Protein AF-A0A2N0B682-F1 (afdb_monomer)

Secondary structure (DSSP, 8-state):
-GGGPPP-SEEEEEEEEEEEEEE-SSTTEEEEEEEEEESSSBTTSSEEEEEESSTT----HHHHHHHHHH----S-TTT-EEEEPS-SBPPEEEEEEEEEEEETTEEEEEEEEEEEES-TT---EEEEEEEEE-SS-GGG--EEEEEEEEE-SS--SS-EEEEEEEEEE--BTTTSSEEEEEEEEEEEEEEE-TTT--EEEEEEEEEEEEEETTEEEEEEEEEESSHHHHS--S-S--SSPPP---TTS-PPP-GGGTSSHHHHHHHHHHHHHSSSHHHHHHHHHHHHS-----EEEEEEEEEEEE-

Nearest PDB structures (foldseek):
  1a0t-assembly1_P  TM=3.430E-01  e=1.449E-01  Salmonella enterica subsp. enterica serovar Typhimurium
  6tzk-assembly1_A  TM=3.721E-01  e=6.056E-01  Escherichia coli K-12

Structure (mmCIF, N/CA/C/O backbone):
data_AF-A0A2N0B682-F1
#
_entry.id   AF-A0A2N0B682-F1
#
loop_
_atom_site.group_PDB
_atom_site.id
_atom_site.type_symbol
_atom_site.label_atom_id
_atom_site.label_alt_id
_atom_site.label_comp_id
_atom_site.label_asym_id
_atom_site.label_entity_id
_atom_site.label_seq_id
_atom_site.pdbx_PDB_ins_code
_atom_site.Cartn_x
_atom_site.Cartn_y
_atom_site.Cartn_z
_atom_site.occupancy
_atom_site.B_iso_or_equiv
_atom_site.auth_seq_id
_atom_site.auth_comp_id
_atom_site.auth_asym_id
_atom_site.auth_atom_id
_atom_site.pdbx_PDB_model_num
ATOM 1 N N . ARG A 1 1 ? 12.855 -14.245 -16.722 1.00 44.66 1 ARG A N 1
ATOM 2 C CA . ARG A 1 1 ? 12.595 -14.996 -15.475 1.00 44.66 1 ARG A CA 1
ATOM 3 C C . ARG A 1 1 ? 13.778 -15.855 -15.084 1.00 44.66 1 ARG A C 1
ATOM 5 O O . ARG A 1 1 ? 14.067 -16.865 -15.724 1.00 44.66 1 ARG A O 1
ATOM 12 N N . ARG A 1 2 ? 14.431 -15.458 -13.996 1.00 30.41 2 ARG A N 1
ATOM 13 C CA . ARG A 1 2 ? 15.342 -16.308 -13.228 1.00 30.41 2 ARG A CA 1
ATOM 14 C C . ARG A 1 2 ? 14.575 -17.562 -12.758 1.00 30.41 2 ARG A C 1
ATOM 16 O O . ARG A 1 2 ? 13.402 -17.471 -12.412 1.00 30.41 2 ARG A O 1
ATOM 23 N N . ASN A 1 3 ? 15.209 -18.733 -12.811 1.00 37.44 3 ASN A N 1
ATOM 24 C CA . ASN A 1 3 ? 14.683 -20.039 -12.362 1.00 37.44 3 ASN A CA 1
ATOM 25 C C . ASN A 1 3 ? 13.526 -20.692 -13.148 1.00 37.44 3 ASN A C 1
ATOM 27 O O . ASN A 1 3 ? 12.869 -21.583 -12.615 1.00 37.44 3 ASN A O 1
ATOM 31 N N . ASN A 1 4 ? 13.302 -20.352 -14.425 1.00 38.91 4 ASN A N 1
ATOM 32 C CA . ASN A 1 4 ? 12.389 -21.119 -15.297 1.00 38.91 4 ASN A CA 1
ATOM 33 C C . ASN A 1 4 ? 10.933 -21.227 -14.769 1.00 38.91 4 ASN A C 1
ATOM 35 O O . ASN A 1 4 ? 10.185 -22.143 -15.120 1.00 38.91 4 ASN A O 1
ATOM 39 N N . THR A 1 5 ? 10.522 -20.301 -13.902 1.00 43.78 5 THR A N 1
ATOM 40 C CA . THR A 1 5 ? 9.207 -20.291 -13.257 1.00 43.78 5 THR A CA 1
ATOM 41 C C . THR A 1 5 ? 8.119 -19.878 -14.246 1.00 43.78 5 THR A C 1
ATOM 43 O O . THR A 1 5 ? 8.136 -18.774 -14.798 1.00 43.78 5 THR A O 1
ATOM 46 N N . LYS A 1 6 ? 7.144 -20.772 -14.470 1.00 43.34 6 LYS A N 1
ATOM 47 C CA . LYS A 1 6 ? 5.990 -20.541 -15.357 1.00 43.34 6 LYS A CA 1
ATOM 48 C C . LYS A 1 6 ? 5.229 -19.275 -14.962 1.00 43.34 6 LYS A C 1
ATOM 50 O O . LYS A 1 6 ? 5.102 -18.974 -13.778 1.00 43.34 6 LYS A O 1
ATOM 55 N N . TYR A 1 7 ? 4.716 -18.550 -15.957 1.00 46.94 7 TYR A N 1
ATOM 56 C CA . TYR A 1 7 ? 3.809 -17.421 -15.748 1.00 46.94 7 TYR A CA 1
ATOM 57 C C . TYR A 1 7 ? 2.626 -17.850 -14.870 1.00 46.94 7 TYR A C 1
ATOM 59 O O . TYR A 1 7 ? 1.972 -18.849 -15.162 1.00 46.94 7 TYR A O 1
ATOM 67 N N . THR A 1 8 ? 2.396 -17.114 -13.786 1.00 50.28 8 THR A N 1
ATOM 68 C CA . THR A 1 8 ? 1.261 -17.286 -12.875 1.00 50.28 8 THR A CA 1
ATOM 69 C C . THR A 1 8 ? 0.407 -16.028 -12.928 1.00 50.28 8 THR A C 1
ATOM 71 O O . THR A 1 8 ? 0.931 -14.919 -13.053 1.00 50.28 8 THR A O 1
ATOM 74 N N . ASP A 1 9 ? -0.908 -16.192 -12.810 1.00 54.84 9 ASP A N 1
ATOM 75 C CA . ASP A 1 9 ? -1.870 -15.080 -12.820 1.00 54.84 9 ASP A CA 1
ATOM 76 C C . ASP A 1 9 ? -1.886 -14.279 -11.505 1.00 54.84 9 ASP A C 1
ATOM 78 O O . ASP A 1 9 ? -2.656 -13.330 -11.355 1.00 54.84 9 ASP A O 1
ATOM 82 N N . TYR A 1 10 ? -1.036 -14.655 -10.548 1.00 58.38 10 TYR A N 1
ATOM 83 C CA . TYR A 1 10 ? -0.935 -14.060 -9.223 1.00 58.38 10 TYR A CA 1
ATOM 84 C C . TYR A 1 10 ? 0.525 -13.992 -8.750 1.00 58.38 10 TYR A C 1
ATOM 86 O O . TYR A 1 10 ? 1.369 -14.795 -9.164 1.00 58.38 10 TYR A O 1
ATOM 94 N N . TYR A 1 11 ? 0.802 -13.012 -7.887 1.00 65.88 11 TYR A N 1
ATOM 95 C CA . TYR A 1 11 ? 2.080 -12.821 -7.199 1.00 65.88 11 TYR A CA 1
ATOM 96 C C . TYR A 1 11 ? 1.877 -13.056 -5.701 1.00 65.88 11 TYR A C 1
ATOM 98 O O . TYR A 1 11 ? 0.936 -12.506 -5.119 1.00 65.88 11 TYR A O 1
ATOM 106 N N . GLU A 1 12 ? 2.730 -13.876 -5.093 1.00 69.12 12 GLU A N 1
ATOM 107 C CA . GLU A 1 12 ? 2.695 -14.193 -3.664 1.00 69.12 12 GLU A CA 1
ATOM 108 C C . GLU A 1 12 ? 3.838 -13.468 -2.957 1.00 69.12 12 GLU A C 1
ATOM 110 O O . GLU A 1 12 ? 5.005 -13.681 -3.267 1.00 69.12 12 GLU A O 1
ATOM 115 N N . ALA A 1 13 ? 3.499 -12.616 -1.994 1.00 71.94 13 ALA A N 1
ATOM 116 C CA . ALA A 1 13 ? 4.464 -11.908 -1.169 1.00 71.94 13 ALA A CA 1
ATOM 117 C C . ALA A 1 13 ? 4.311 -12.319 0.298 1.00 71.94 13 ALA A C 1
ATOM 119 O O . ALA A 1 13 ? 3.219 -12.295 0.866 1.00 71.94 13 ALA A O 1
ATOM 120 N N . TYR A 1 14 ? 5.413 -12.655 0.952 1.00 80.88 14 TYR A N 1
ATOM 121 C CA . TYR A 1 14 ? 5.406 -13.001 2.371 1.00 80.88 14 TYR A CA 1
ATOM 122 C C . TYR A 1 14 ? 6.083 -11.885 3.148 1.00 80.88 14 TYR A C 1
ATOM 124 O O . TYR A 1 14 ? 7.220 -11.544 2.847 1.00 80.88 14 TYR A O 1
ATOM 132 N N . TYR A 1 15 ? 5.403 -11.328 4.147 1.00 83.00 15 TYR A N 1
ATOM 133 C CA . TYR A 1 15 ? 5.926 -10.256 4.983 1.00 83.00 15 TYR A CA 1
ATOM 134 C C . TYR A 1 15 ? 5.907 -10.645 6.460 1.00 83.00 15 TYR A C 1
ATOM 136 O O . TYR A 1 15 ? 4.887 -11.066 7.011 1.00 83.00 15 TYR A O 1
ATOM 144 N N . LEU A 1 16 ? 7.024 -10.408 7.139 1.00 87.19 16 LEU A N 1
ATOM 145 C CA . LEU A 1 16 ? 7.038 -10.256 8.586 1.00 87.19 16 LEU A CA 1
ATOM 146 C C . LEU A 1 16 ? 6.634 -8.819 8.908 1.00 87.19 16 LEU A C 1
ATOM 148 O O . LEU A 1 16 ? 7.172 -7.874 8.337 1.00 87.19 16 LEU A O 1
ATOM 152 N N . THR A 1 17 ? 5.644 -8.641 9.772 1.00 88.50 17 THR A N 1
ATOM 153 C CA . THR A 1 17 ? 5.077 -7.332 10.095 1.00 88.50 17 THR A CA 1
ATOM 154 C C . THR A 1 17 ? 5.145 -7.065 11.582 1.00 88.50 17 THR A C 1
ATOM 156 O O . THR A 1 17 ? 4.503 -7.741 12.374 1.00 88.50 17 THR A O 1
ATOM 159 N N . SER A 1 18 ? 5.866 -6.028 11.970 1.00 87.75 18 SER A N 1
ATOM 160 C CA . SER A 1 18 ? 5.952 -5.608 13.366 1.00 87.75 18 SER A CA 1
ATOM 161 C C . SER A 1 18 ? 5.251 -4.273 13.512 1.00 87.75 18 SER A C 1
ATOM 163 O O . SER A 1 18 ? 5.559 -3.337 12.777 1.00 87.75 18 SER A O 1
ATOM 165 N N . SER A 1 19 ? 4.308 -4.169 14.445 1.00 87.56 19 SER A N 1
ATOM 166 C CA . SER A 1 19 ? 3.569 -2.928 14.675 1.00 87.56 19 SER A CA 1
ATOM 167 C C . SER A 1 19 ? 3.622 -2.497 16.135 1.00 87.56 19 SER A C 1
ATOM 169 O O . SER A 1 19 ? 3.443 -3.301 17.047 1.00 87.56 19 SER A O 1
ATOM 171 N N . VAL A 1 20 ? 3.841 -1.208 16.358 1.00 86.38 20 VAL A N 1
ATOM 172 C CA . VAL A 1 20 ? 3.757 -0.574 17.673 1.00 86.38 20 VAL A CA 1
ATOM 173 C C . VAL A 1 20 ? 2.777 0.575 17.556 1.00 86.38 20 VAL A C 1
ATOM 175 O O . VAL A 1 20 ? 2.948 1.458 16.718 1.00 86.38 20 VAL A O 1
ATOM 178 N N . THR A 1 21 ? 1.741 0.562 18.387 1.00 83.44 21 THR A N 1
ATOM 179 C CA . THR A 1 21 ? 0.799 1.675 18.498 1.00 83.44 21 THR A CA 1
ATOM 180 C C . THR A 1 21 ? 0.936 2.292 19.877 1.00 83.44 21 THR A C 1
ATOM 182 O O . THR A 1 21 ? 0.643 1.649 20.881 1.00 83.44 21 THR A O 1
ATOM 185 N N . LEU A 1 22 ? 1.370 3.545 19.911 1.00 81.31 22 LEU A N 1
ATOM 186 C CA . LEU A 1 22 ? 1.388 4.374 21.104 1.00 81.31 22 LEU A CA 1
ATOM 187 C C . LEU A 1 22 ? 0.056 5.114 21.188 1.00 81.31 22 LEU A C 1
ATOM 189 O O . LEU A 1 22 ? -0.312 5.873 20.279 1.00 81.31 22 LEU A O 1
ATOM 193 N N . ILE A 1 23 ? -0.668 4.894 22.276 1.00 75.44 23 ILE A N 1
ATOM 194 C CA . ILE A 1 23 ? -1.866 5.658 22.598 1.00 75.44 23 ILE A CA 1
ATOM 195 C C . ILE A 1 23 ? -1.407 6.785 23.519 1.00 75.44 23 ILE A C 1
ATOM 197 O O . ILE A 1 23 ? -1.024 6.571 24.664 1.00 75.44 23 ILE A O 1
ATOM 201 N N . GLY A 1 24 ? -1.360 7.999 22.972 1.00 63.06 24 GLY A N 1
ATOM 202 C CA . GLY A 1 24 ? -0.826 9.155 23.675 1.00 63.06 24 GLY A CA 1
ATOM 203 C C . GLY A 1 24 ? -1.684 9.571 24.868 1.00 63.06 24 GLY A C 1
ATOM 204 O O . GLY A 1 24 ? -2.865 9.248 24.966 1.00 63.06 24 GLY A O 1
ATOM 205 N N . LEU A 1 25 ? -1.086 10.361 25.759 1.00 62.25 25 LEU A N 1
ATOM 206 C CA . LEU A 1 25 ? -1.807 11.253 26.663 1.00 62.25 25 LEU A CA 1
ATOM 207 C C . LEU A 1 25 ? -1.703 12.658 26.053 1.00 62.25 25 LEU A C 1
ATOM 209 O O . LEU A 1 25 ? -0.623 13.248 26.088 1.00 62.25 25 LEU A O 1
ATOM 213 N N . PRO A 1 26 ? -2.772 13.184 25.432 1.00 79.75 26 PRO A N 1
ATOM 214 C CA . PRO A 1 26 ? -4.174 12.812 25.623 1.00 79.75 26 PRO A CA 1
ATOM 215 C C . PRO A 1 26 ? -4.633 11.639 24.717 1.00 79.75 26 PRO A C 1
ATOM 217 O O . PRO A 1 26 ? -4.112 11.504 23.609 1.00 79.75 26 PRO A O 1
ATOM 220 N N . PRO A 1 27 ? -5.620 10.815 25.146 1.00 79.56 27 PRO A N 1
ATOM 221 C CA . PRO A 1 27 ? -6.014 9.536 24.511 1.00 79.56 27 PRO A CA 1
ATOM 222 C C . PRO A 1 27 ? -6.491 9.647 23.056 1.00 79.56 27 PRO A C 1
ATOM 224 O O . PRO A 1 27 ? -6.636 8.647 22.354 1.00 79.56 27 PRO A O 1
ATOM 227 N N . GLN A 1 28 ? -6.760 10.868 22.605 1.00 86.44 28 GLN A N 1
ATOM 228 C CA . GLN A 1 28 ? -7.104 11.208 21.232 1.00 86.44 28 GLN A CA 1
ATOM 229 C C . GLN A 1 28 ? -5.900 11.117 20.287 1.00 86.44 28 GLN A C 1
ATOM 231 O O . GLN A 1 28 ? -6.090 10.936 19.087 1.00 86.44 28 GLN A O 1
ATOM 236 N N . LEU A 1 29 ? -4.672 11.253 20.797 1.00 88.75 29 LEU A N 1
ATOM 237 C CA . LEU A 1 29 ? -3.456 11.149 20.002 1.00 88.75 29 LEU A CA 1
ATOM 238 C C . LEU A 1 29 ? -3.071 9.678 19.823 1.00 88.75 29 LEU A C 1
ATOM 240 O O . LEU A 1 29 ? -2.904 8.936 20.788 1.00 88.75 29 LEU A O 1
ATOM 244 N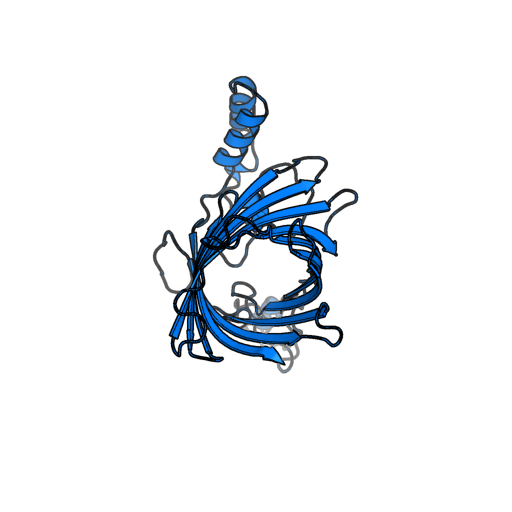 N . ARG A 1 30 ? -2.885 9.261 18.575 1.00 88.69 30 ARG A N 1
ATOM 245 C CA . ARG A 1 30 ? -2.441 7.918 18.203 1.00 88.69 30 ARG A CA 1
ATOM 246 C C . ARG A 1 30 ? -1.208 8.034 17.327 1.00 88.69 30 ARG A C 1
ATOM 248 O O . ARG A 1 30 ? -1.264 8.667 16.271 1.00 88.69 30 ARG A O 1
ATOM 255 N N . ILE A 1 31 ? -0.119 7.404 17.749 1.00 89.44 31 ILE A N 1
ATOM 256 C CA . ILE A 1 31 ? 1.098 7.281 16.950 1.00 89.44 31 ILE A CA 1
ATOM 257 C C . ILE A 1 31 ? 1.302 5.801 16.659 1.00 89.44 31 ILE A C 1
ATOM 259 O O . ILE A 1 31 ? 1.227 4.968 17.555 1.00 89.44 31 ILE A O 1
ATOM 263 N N . GLY A 1 32 ? 1.521 5.466 15.399 1.00 90.12 32 GLY A N 1
ATOM 264 C CA . GLY A 1 32 ? 1.678 4.096 14.940 1.00 90.12 32 GLY A CA 1
ATOM 265 C C . GLY A 1 32 ? 2.949 3.956 14.129 1.00 90.12 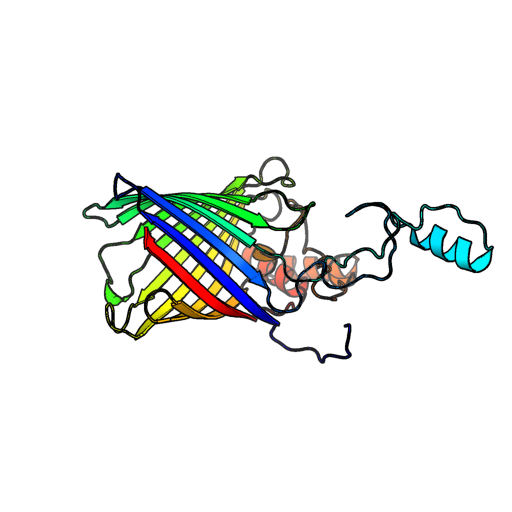32 GLY A C 1
ATOM 266 O O . GLY A 1 32 ? 3.239 4.797 13.282 1.00 90.12 32 GLY A O 1
ATOM 267 N N . PHE A 1 33 ? 3.675 2.878 14.373 1.00 91.31 33 PHE A N 1
ATOM 268 C CA . PHE A 1 33 ? 4.801 2.440 13.567 1.00 91.31 33 PHE A CA 1
ATOM 269 C C . PHE A 1 33 ? 4.490 1.033 13.089 1.00 91.31 33 PHE A C 1
ATOM 271 O O . PHE A 1 33 ? 4.141 0.173 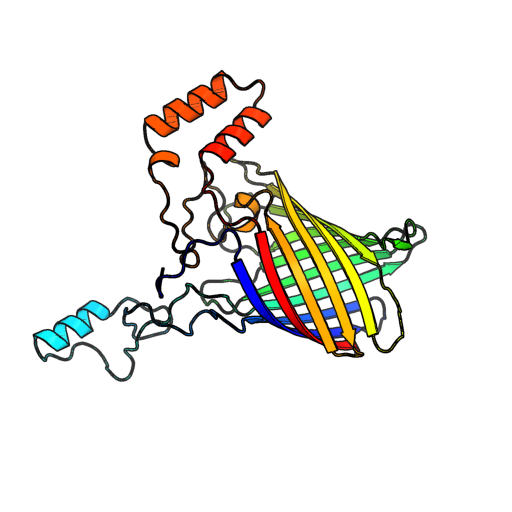13.893 1.00 91.31 33 PHE A O 1
ATOM 278 N N . THR A 1 34 ? 4.569 0.793 11.788 1.00 91.19 34 THR A N 1
ATOM 279 C CA . THR A 1 34 ? 4.432 -0.544 11.210 1.00 91.19 34 THR A CA 1
ATOM 280 C C . THR A 1 34 ? 5.598 -0.785 10.276 1.00 91.19 34 THR A C 1
ATOM 282 O O . THR A 1 34 ? 5.798 -0.039 9.324 1.00 91.19 34 THR A O 1
ATOM 285 N N . ILE A 1 35 ? 6.367 -1.825 10.557 1.00 89.69 35 ILE A N 1
ATOM 286 C CA . ILE A 1 35 ? 7.470 -2.282 9.723 1.00 89.69 35 ILE A CA 1
ATOM 287 C C . ILE A 1 35 ? 6.986 -3.519 8.979 1.00 89.69 35 ILE A C 1
ATOM 289 O O . ILE A 1 35 ? 6.403 -4.410 9.595 1.00 89.69 35 ILE A O 1
ATOM 293 N N . MET A 1 36 ? 7.221 -3.574 7.673 1.00 87.31 36 MET A N 1
ATOM 294 C CA . MET A 1 36 ? 6.965 -4.749 6.847 1.00 87.31 36 MET A CA 1
ATOM 295 C C . MET A 1 36 ? 8.259 -5.169 6.158 1.00 87.31 36 MET A C 1
ATOM 297 O O . MET A 1 36 ? 8.780 -4.436 5.320 1.00 87.31 36 MET A O 1
ATOM 301 N N . ASN A 1 37 ? 8.748 -6.359 6.499 1.00 84.69 37 ASN A N 1
ATOM 302 C CA . ASN A 1 37 ? 9.957 -6.945 5.934 1.00 84.69 37 ASN A CA 1
ATOM 303 C C . ASN A 1 37 ? 9.583 -8.138 5.049 1.00 84.69 37 ASN A C 1
ATOM 305 O O . ASN A 1 37 ? 8.953 -9.074 5.554 1.00 84.69 37 ASN A O 1
ATOM 309 N N . PRO A 1 38 ? 9.933 -8.141 3.756 1.00 79.38 38 PRO A N 1
ATOM 310 C CA . PRO A 1 38 ? 9.684 -9.285 2.898 1.00 79.38 38 PRO A CA 1
ATOM 311 C C . PRO A 1 38 ? 10.554 -10.473 3.327 1.00 79.38 38 PRO A C 1
ATOM 313 O O . PRO A 1 38 ? 11.741 -10.332 3.624 1.00 79.38 38 PRO A O 1
ATOM 316 N N . LEU A 1 39 ? 9.937 -11.650 3.380 1.00 77.69 39 LEU A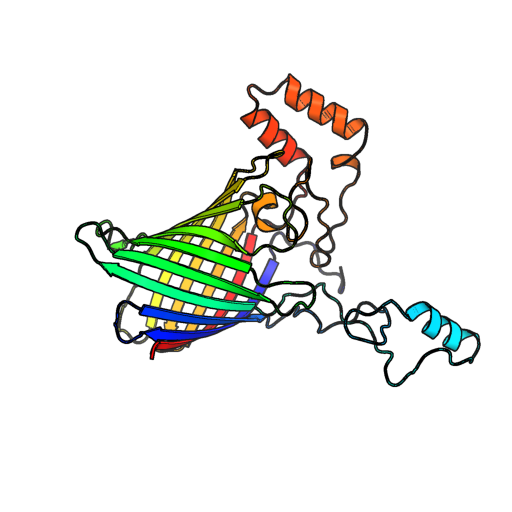 N 1
ATOM 317 C CA . LEU A 1 39 ? 10.556 -12.921 3.763 1.00 77.69 39 LEU A CA 1
ATOM 318 C C . LEU A 1 39 ? 11.147 -13.671 2.564 1.00 77.69 39 LEU A C 1
ATOM 320 O O . LEU A 1 39 ? 12.013 -14.523 2.745 1.00 77.69 39 LEU A O 1
ATOM 324 N N . VAL A 1 40 ? 10.677 -13.354 1.357 1.00 71.25 40 VAL A N 1
ATOM 325 C CA . VAL A 1 40 ? 11.157 -13.892 0.078 1.00 71.25 40 VAL A CA 1
ATOM 326 C C . VAL A 1 40 ? 11.360 -12.746 -0.901 1.00 71.25 40 VAL A C 1
ATOM 328 O O . VAL A 1 40 ? 10.765 -11.681 -0.725 1.00 71.25 40 VAL A O 1
ATOM 331 N N . ASP A 1 41 ? 12.211 -12.964 -1.903 1.00 66.50 41 ASP A N 1
ATOM 332 C CA . ASP A 1 41 ? 12.462 -12.020 -2.996 1.00 66.50 41 ASP A CA 1
ATOM 333 C C . ASP A 1 41 ? 12.797 -10.603 -2.511 1.00 66.50 41 ASP A C 1
ATOM 335 O O . ASP A 1 41 ? 12.440 -9.623 -3.150 1.00 66.50 41 ASP A O 1
ATOM 339 N N . ARG A 1 42 ? 13.453 -10.466 -1.348 1.00 68.25 42 ARG A N 1
ATOM 340 C CA . ARG A 1 42 ? 13.821 -9.164 -0.777 1.00 68.25 42 ARG A CA 1
ATOM 341 C C . ARG A 1 42 ? 14.815 -8.458 -1.697 1.00 68.25 42 ARG A C 1
ATOM 343 O O . ARG A 1 42 ? 15.806 -9.056 -2.120 1.00 68.25 42 ARG A O 1
ATOM 350 N N . THR A 1 43 ? 14.574 -7.179 -1.961 1.00 63.12 43 THR A N 1
ATOM 351 C CA . THR A 1 43 ? 15.484 -6.302 -2.700 1.00 63.12 43 THR A CA 1
ATOM 352 C C . THR A 1 43 ? 16.891 -6.390 -2.107 1.00 63.12 43 THR A C 1
ATOM 354 O O . THR A 1 43 ? 17.069 -6.613 -0.908 1.00 63.12 43 THR A O 1
ATOM 357 N N . ASN A 1 44 ? 17.912 -6.247 -2.941 1.00 62.03 44 ASN A N 1
ATOM 358 C CA . ASN A 1 44 ? 19.317 -6.314 -2.552 1.00 62.03 44 ASN A CA 1
ATOM 359 C C . ASN A 1 44 ? 19.854 -7.666 -2.023 1.00 62.03 44 ASN A C 1
ATOM 361 O O . ASN A 1 44 ? 20.998 -7.728 -1.553 1.00 62.03 44 ASN A O 1
ATOM 365 N N . THR A 1 45 ? 19.094 -8.763 -2.102 1.00 58.78 45 THR A N 1
ATOM 366 C CA . THR A 1 45 ? 19.622 -10.102 -1.772 1.00 58.78 45 THR A CA 1
ATOM 367 C C . THR A 1 45 ? 20.505 -10.645 -2.895 1.00 58.78 45 THR A C 1
ATOM 369 O O . THR A 1 45 ? 21.654 -11.031 -2.650 1.00 58.78 45 THR A O 1
ATOM 372 N N . ASP A 1 46 ? 20.023 -10.557 -4.128 1.00 52.62 46 ASP A N 1
ATOM 373 C CA . ASP A 1 46 ? 20.690 -11.038 -5.331 1.00 52.62 46 ASP A CA 1
ATOM 374 C C . ASP A 1 46 ? 21.563 -9.984 -6.031 1.00 52.62 46 ASP A C 1
ATOM 376 O O . ASP A 1 46 ? 21.534 -8.808 -5.670 1.00 52.62 46 ASP A O 1
ATOM 380 N N . SER A 1 47 ? 22.382 -10.397 -7.006 1.00 59.34 47 SER A N 1
ATOM 381 C CA . SER A 1 47 ? 23.218 -9.499 -7.825 1.00 59.34 47 SER A CA 1
ATOM 382 C C . SER A 1 47 ? 22.910 -9.593 -9.318 1.00 59.34 47 S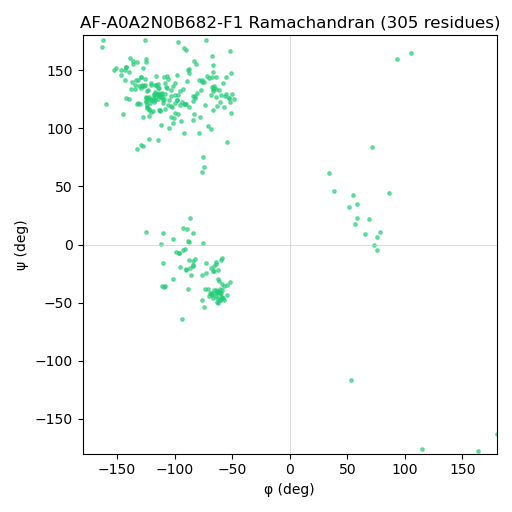ER A C 1
ATOM 384 O O . SER A 1 47 ? 22.814 -10.708 -9.825 1.00 59.34 47 SER A O 1
ATOM 386 N N . ASP A 1 48 ? 22.883 -8.456 -10.022 1.00 60.81 48 ASP A N 1
ATOM 387 C CA . ASP A 1 48 ? 22.511 -8.351 -11.454 1.00 60.81 48 ASP A CA 1
ATOM 388 C C . ASP A 1 48 ? 23.680 -8.641 -12.399 1.00 60.81 48 ASP A C 1
ATOM 390 O O . ASP A 1 48 ? 23.602 -8.420 -13.606 1.00 60.81 48 ASP A O 1
ATOM 394 N N . GLY A 1 49 ? 24.790 -9.136 -11.849 1.00 65.25 49 GLY A N 1
ATOM 395 C CA . GLY A 1 49 ? 26.006 -9.427 -12.599 1.00 65.25 49 GLY A CA 1
ATOM 396 C C . GLY A 1 49 ? 26.819 -8.186 -12.969 1.00 65.25 49 GLY A C 1
ATOM 397 O O . GLY A 1 49 ? 27.925 -8.346 -13.483 1.00 65.25 49 GLY A O 1
ATOM 398 N N . PHE A 1 50 ? 26.329 -6.976 -12.676 1.00 74.19 50 PHE A N 1
ATOM 399 C CA . PHE A 1 50 ? 27.119 -5.761 -12.828 1.00 74.19 50 PHE A CA 1
ATOM 400 C C . PHE A 1 50 ? 28.037 -5.553 -11.625 1.00 74.19 50 PHE A C 1
ATOM 402 O O . PHE A 1 50 ? 27.754 -6.015 -10.524 1.00 74.19 50 PHE A O 1
ATOM 409 N N . PHE A 1 51 ? 29.137 -4.830 -11.807 1.00 82.50 51 PHE A N 1
ATOM 410 C CA . PHE A 1 51 ? 30.036 -4.438 -10.722 1.00 82.50 51 PHE A CA 1
ATOM 411 C C . PHE A 1 51 ? 29.875 -2.955 -10.389 1.00 82.50 51 PHE A C 1
ATOM 413 O O . PHE A 1 51 ? 29.705 -2.133 -11.280 1.00 82.50 51 PHE A O 1
ATOM 420 N N . GLN A 1 52 ? 29.959 -2.590 -9.112 1.00 80.56 52 GLN A N 1
ATOM 421 C CA . GLN A 1 52 ? 29.953 -1.201 -8.644 1.00 80.56 52 GLN A CA 1
ATOM 422 C C . GLN A 1 52 ? 30.974 -1.021 -7.514 1.00 80.56 52 GLN A C 1
ATOM 424 O O . GLN A 1 52 ? 31.222 -1.946 -6.740 1.00 80.56 52 GLN A O 1
ATOM 429 N N . ASN A 1 53 ? 31.564 0.167 -7.405 1.00 84.00 53 ASN A N 1
ATOM 430 C CA . ASN A 1 53 ? 32.521 0.515 -6.346 1.00 84.00 53 ASN A CA 1
ATOM 431 C C . ASN A 1 53 ? 31.851 1.109 -5.093 1.00 84.00 53 ASN A C 1
ATOM 433 O O . ASN A 1 53 ? 32.402 1.047 -3.998 1.00 84.00 53 ASN A O 1
ATOM 437 N N . THR A 1 54 ? 30.645 1.656 -5.239 1.00 78.69 54 THR A N 1
ATOM 438 C CA . THR A 1 54 ? 29.803 2.152 -4.147 1.00 78.69 54 THR A CA 1
ATOM 439 C C . THR A 1 54 ? 28.351 1.712 -4.360 1.00 78.69 54 THR A C 1
ATOM 441 O O . THR A 1 54 ? 27.959 1.438 -5.498 1.00 78.69 54 THR A O 1
ATOM 444 N N . PRO A 1 55 ? 27.523 1.608 -3.301 1.00 64.44 55 PRO A N 1
ATOM 445 C CA . PRO A 1 55 ? 26.098 1.314 -3.454 1.00 64.44 55 PRO A CA 1
ATOM 446 C C . PRO A 1 55 ? 25.401 2.345 -4.357 1.00 64.44 55 PRO A C 1
ATOM 448 O O . PRO A 1 55 ? 25.386 3.531 -4.036 1.00 64.44 55 PRO A O 1
ATOM 451 N N . GLY A 1 56 ? 24.837 1.901 -5.486 1.00 62.41 56 GLY A N 1
ATOM 452 C CA . GLY A 1 56 ? 24.196 2.781 -6.473 1.00 62.41 56 GLY A CA 1
ATOM 453 C C . GLY A 1 56 ? 25.173 3.518 -7.397 1.00 62.41 56 GLY A C 1
ATOM 454 O O . GLY A 1 56 ? 24.760 4.431 -8.109 1.00 62.41 56 GLY A O 1
ATOM 455 N N . GLY A 1 57 ? 26.457 3.147 -7.377 1.00 68.50 57 GLY A N 1
ATOM 456 C CA . GLY A 1 57 ? 27.502 3.724 -8.218 1.00 68.50 57 GLY A CA 1
ATOM 457 C C . GLY A 1 57 ? 27.419 3.304 -9.691 1.00 68.50 57 GLY A C 1
ATOM 458 O O . GLY A 1 57 ? 26.588 2.492 -10.100 1.00 68.50 57 GLY A O 1
ATOM 459 N N . LEU A 1 58 ? 28.312 3.873 -10.505 1.00 77.25 58 LEU A N 1
ATOM 460 C CA . LEU A 1 58 ? 28.415 3.563 -11.934 1.00 77.25 58 LEU A CA 1
ATOM 461 C C . LEU A 1 58 ? 28.886 2.124 -12.172 1.00 77.25 58 LEU A C 1
ATOM 463 O O . LEU A 1 58 ? 29.721 1.609 -11.427 1.00 77.25 58 LEU A O 1
ATOM 467 N N . ASP A 1 59 ? 28.417 1.526 -13.266 1.00 81.19 59 ASP A N 1
ATOM 468 C CA . ASP A 1 59 ? 28.807 0.181 -13.688 1.00 81.19 59 ASP A CA 1
ATOM 469 C C . ASP A 1 59 ? 30.312 0.081 -14.029 1.00 81.19 59 ASP A C 1
ATOM 471 O O . ASP A 1 59 ? 30.825 0.729 -14.944 1.00 81.19 59 ASP A O 1
ATOM 475 N N . GLN A 1 60 ? 31.016 -0.769 -13.284 1.00 85.88 60 GLN A N 1
ATOM 476 C CA . GLN A 1 60 ? 32.443 -1.079 -13.394 1.00 85.88 60 GLN A CA 1
ATOM 477 C C . GLN A 1 60 ? 32.709 -2.405 -14.124 1.00 85.88 60 GLN A C 1
ATOM 479 O O . GLN A 1 60 ? 33.859 -2.830 -14.224 1.00 85.88 60 GLN A O 1
ATOM 484 N N . THR A 1 61 ? 31.683 -3.080 -14.649 1.00 85.31 61 THR A N 1
ATOM 485 C CA . THR A 1 61 ? 31.814 -4.412 -15.275 1.00 85.31 61 THR A CA 1
ATOM 486 C C . THR A 1 61 ? 32.818 -4.415 -16.420 1.00 85.31 61 THR A C 1
ATOM 488 O O . THR A 1 61 ? 33.579 -5.367 -16.583 1.00 85.31 61 THR A O 1
ATOM 491 N N . HIS A 1 62 ? 32.887 -3.319 -17.177 1.00 86.62 62 HIS A N 1
ATOM 492 C CA . HIS A 1 62 ? 33.872 -3.147 -18.241 1.00 86.62 62 HIS A CA 1
ATOM 493 C C . HIS A 1 62 ? 35.324 -3.192 -17.725 1.00 86.62 62 HIS A C 1
ATOM 495 O O . HIS A 1 62 ? 36.166 -3.810 -18.373 1.00 86.62 62 HIS A O 1
ATOM 501 N N . LEU A 1 63 ? 35.617 -2.619 -16.549 1.00 87.69 63 LEU A N 1
ATOM 502 C CA . LEU A 1 63 ? 36.954 -2.653 -15.939 1.00 87.69 63 LEU A CA 1
ATOM 503 C C . LEU A 1 63 ? 37.311 -4.050 -15.431 1.00 87.69 63 LEU A C 1
ATOM 505 O O . LEU A 1 63 ? 38.449 -4.489 -15.585 1.00 87.69 63 LEU A O 1
ATOM 509 N N . VAL A 1 64 ? 36.335 -4.764 -14.863 1.00 85.06 64 VAL A N 1
ATOM 510 C CA . VAL A 1 64 ? 36.520 -6.148 -14.400 1.00 85.06 64 VAL A CA 1
ATOM 511 C C . VAL A 1 64 ? 36.774 -7.080 -15.585 1.00 85.06 64 VAL A C 1
ATOM 513 O O . VAL A 1 64 ? 37.730 -7.853 -15.566 1.00 85.06 64 VAL A O 1
ATOM 516 N N . ASN A 1 65 ? 35.984 -6.957 -16.654 1.00 87.38 65 ASN A N 1
ATOM 517 C CA . ASN A 1 65 ? 36.183 -7.722 -17.885 1.00 87.38 65 ASN A CA 1
ATOM 518 C C . ASN A 1 65 ? 37.533 -7.407 -18.541 1.00 87.38 65 ASN A C 1
ATOM 520 O O . ASN A 1 65 ? 38.208 -8.321 -19.011 1.00 87.38 65 ASN A O 1
ATOM 524 N N . GLN A 1 66 ? 37.950 -6.137 -18.545 1.00 87.75 66 GLN A N 1
ATOM 525 C CA . GLN A 1 66 ? 39.253 -5.741 -19.072 1.00 87.75 66 GLN A CA 1
ATOM 526 C C . GLN A 1 66 ? 40.393 -6.363 -18.261 1.00 87.75 66 GLN A C 1
ATOM 528 O O . GLN A 1 66 ? 41.293 -6.941 -18.858 1.00 87.75 66 GLN A O 1
ATOM 533 N N . TRP A 1 67 ? 40.335 -6.331 -16.927 1.00 90.56 67 TRP A N 1
ATOM 534 C CA . TRP A 1 67 ? 41.328 -6.992 -16.073 1.00 90.56 67 TRP A CA 1
ATOM 535 C C . TRP A 1 67 ? 41.400 -8.505 -16.320 1.00 90.56 67 TRP A C 1
ATOM 537 O O . TRP A 1 67 ? 42.494 -9.049 -16.432 1.00 90.56 67 TRP A O 1
ATOM 547 N N . MET A 1 68 ? 40.258 -9.178 -16.490 1.00 86.50 68 MET A N 1
ATOM 548 C CA . MET A 1 68 ? 40.221 -10.609 -16.827 1.00 86.50 68 MET A CA 1
ATOM 549 C C . MET A 1 68 ? 40.879 -10.919 -18.182 1.00 86.50 68 MET A C 1
ATOM 551 O O . MET A 1 68 ? 41.416 -12.009 -18.367 1.00 86.50 68 MET A O 1
ATOM 555 N N . GLN A 1 69 ? 40.840 -9.977 -19.130 1.00 89.50 69 GLN A N 1
ATOM 556 C CA . GLN A 1 69 ? 41.418 -10.134 -20.469 1.00 89.50 69 GLN A CA 1
ATOM 557 C C . GLN A 1 69 ? 42.893 -9.725 -20.546 1.00 89.50 69 GLN A C 1
ATOM 559 O O . GLN A 1 69 ? 43.661 -10.353 -21.270 1.00 89.50 69 GLN A O 1
ATOM 564 N N . THR A 1 70 ? 43.290 -8.662 -19.843 1.00 91.06 70 THR A N 1
ATOM 565 C CA . THR A 1 70 ? 44.615 -8.035 -19.990 1.00 91.06 70 THR A CA 1
ATOM 566 C C . THR A 1 70 ? 45.530 -8.233 -18.784 1.00 91.06 70 THR A C 1
ATOM 568 O O . THR A 1 70 ? 46.727 -7.985 -18.890 1.00 91.06 70 THR A O 1
ATOM 571 N N . GLY A 1 71 ? 44.992 -8.643 -17.633 1.00 88.25 71 GLY A N 1
ATOM 572 C CA . GLY A 1 71 ? 45.708 -8.724 -16.357 1.00 88.25 71 GLY A CA 1
ATOM 573 C C . GLY A 1 71 ? 46.005 -7.368 -15.704 1.00 88.25 71 GLY A C 1
ATOM 574 O O . GLY A 1 71 ? 46.577 -7.328 -14.616 1.00 88.25 71 GLY A O 1
ATOM 575 N N . GLU A 1 72 ? 45.620 -6.250 -16.327 1.00 90.88 72 GLU A N 1
ATOM 576 C CA . GLU A 1 72 ? 45.904 -4.899 -15.833 1.00 90.88 72 GLU A CA 1
ATOM 577 C C . GLU A 1 72 ? 44.806 -4.429 -14.866 1.00 90.88 72 GLU A C 1
ATOM 579 O O . GLU A 1 72 ? 43.637 -4.314 -15.240 1.00 90.88 72 GLU A O 1
ATOM 584 N N . LEU A 1 73 ? 45.167 -4.159 -13.608 1.00 89.44 73 LEU A N 1
ATOM 585 C CA . LEU A 1 73 ? 44.209 -3.767 -12.576 1.00 89.44 73 LEU A CA 1
ATOM 586 C C . LEU A 1 73 ? 43.921 -2.255 -12.627 1.00 89.44 73 LEU A C 1
ATOM 588 O O . LEU A 1 73 ? 44.754 -1.450 -12.220 1.00 89.44 73 LEU A O 1
ATOM 592 N N . LYS A 1 74 ? 42.726 -1.878 -13.106 1.00 89.62 74 LYS A N 1
ATOM 593 C CA . LYS A 1 74 ? 42.261 -0.473 -13.227 1.00 89.62 74 LYS A CA 1
ATOM 594 C C . LYS A 1 74 ? 41.140 -0.083 -12.262 1.00 89.62 74 LYS A C 1
ATOM 596 O O . LYS A 1 74 ? 40.553 0.985 -12.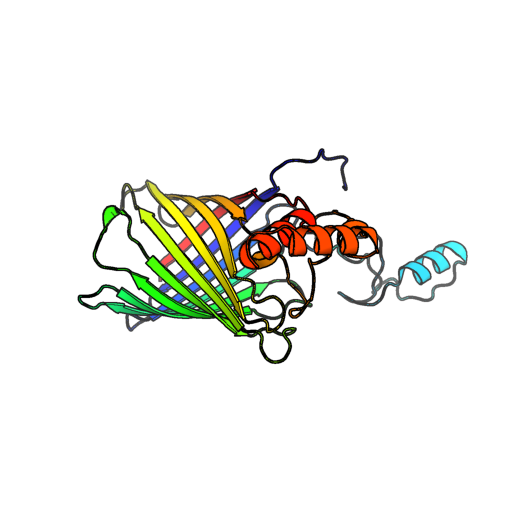397 1.00 89.62 74 LYS A O 1
ATOM 601 N N . PHE A 1 75 ? 40.832 -0.943 -11.301 1.00 87.25 75 PHE A N 1
ATOM 602 C CA . PHE A 1 75 ? 39.813 -0.719 -10.279 1.00 87.25 75 PHE A CA 1
ATOM 603 C C . PHE A 1 75 ? 40.322 -1.222 -8.928 1.00 87.25 75 PHE A C 1
ATOM 605 O O . PHE A 1 75 ? 41.241 -2.036 -8.880 1.00 87.25 75 PHE A O 1
ATOM 612 N N . ASP A 1 76 ? 39.724 -0.757 -7.832 1.00 88.50 76 ASP A N 1
ATOM 613 C CA . ASP A 1 76 ? 40.020 -1.273 -6.494 1.00 88.50 76 ASP A CA 1
ATOM 614 C C . ASP A 1 76 ? 39.194 -2.552 -6.233 1.00 88.50 76 ASP A C 1
ATOM 616 O O . ASP A 1 76 ? 37.963 -2.459 -6.118 1.00 88.50 76 ASP A O 1
ATOM 620 N N . PRO A 1 77 ? 39.817 -3.744 -6.121 1.00 85.81 77 PRO A N 1
ATOM 621 C CA . PRO A 1 77 ? 39.105 -4.999 -5.869 1.00 85.81 77 PRO A CA 1
ATOM 622 C C . PRO A 1 77 ? 38.430 -5.049 -4.496 1.00 85.81 77 PRO A C 1
ATOM 624 O O . PRO A 1 77 ? 37.494 -5.818 -4.303 1.00 85.81 77 PRO A O 1
ATOM 627 N N . SER A 1 78 ? 38.902 -4.257 -3.527 1.00 85.75 78 SER A N 1
ATOM 628 C CA . SER A 1 78 ? 38.340 -4.229 -2.172 1.00 85.75 78 SER A CA 1
ATOM 629 C C . SER A 1 78 ? 37.013 -3.465 -2.109 1.00 85.75 78 SER A C 1
ATOM 631 O O . SER A 1 78 ? 36.155 -3.761 -1.269 1.00 85.75 78 SER A O 1
ATOM 633 N N . GLN A 1 79 ? 36.820 -2.520 -3.033 1.00 85.50 79 GLN A N 1
ATOM 634 C CA . GLN A 1 79 ? 35.611 -1.701 -3.138 1.00 85.50 79 GLN A CA 1
ATOM 635 C C . GLN A 1 79 ? 34.663 -2.174 -4.239 1.00 85.50 79 GLN A C 1
ATOM 637 O O . GLN A 1 79 ? 33.450 -2.035 -4.102 1.00 85.50 79 GLN A O 1
ATOM 642 N N . THR A 1 80 ? 35.194 -2.770 -5.306 1.00 85.94 80 THR A N 1
ATOM 643 C CA . THR A 1 80 ? 34.397 -3.226 -6.447 1.00 85.94 80 THR A CA 1
ATOM 644 C C . THR A 1 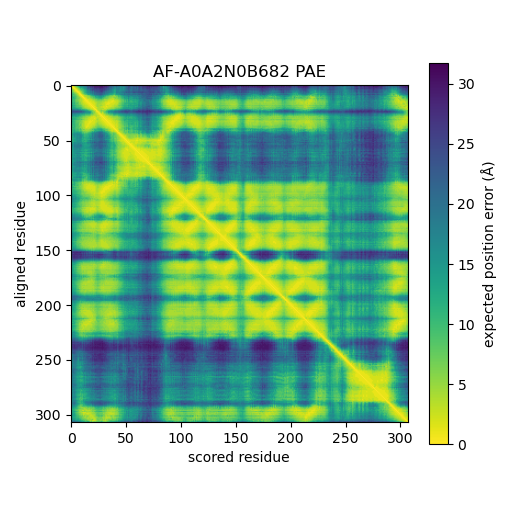80 ? 33.693 -4.533 -6.114 1.00 85.94 80 THR A C 1
ATOM 646 O O . THR A 1 80 ? 34.314 -5.586 -5.988 1.00 85.94 80 THR A O 1
ATOM 649 N N . LYS A 1 81 ? 32.374 -4.467 -5.963 1.00 85.81 81 LYS A N 1
ATOM 650 C CA . LYS A 1 81 ? 31.522 -5.604 -5.611 1.00 85.81 81 LYS A CA 1
ATOM 651 C C . LYS A 1 81 ? 30.422 -5.753 -6.643 1.00 85.81 81 LYS A C 1
ATOM 653 O O . LYS A 1 81 ? 30.062 -4.794 -7.321 1.00 85.81 81 LYS A O 1
ATOM 658 N N . LEU A 1 82 ? 29.872 -6.958 -6.736 1.00 77.19 82 LEU A N 1
ATOM 659 C CA . LEU A 1 82 ? 28.669 -7.178 -7.522 1.00 77.19 82 LEU A CA 1
ATOM 660 C C . LEU A 1 82 ? 27.558 -6.246 -7.026 1.00 77.19 82 LEU A C 1
ATOM 662 O O . LEU A 1 82 ? 27.276 -6.171 -5.823 1.00 77.19 82 LEU A O 1
ATOM 666 N N . ARG A 1 83 ? 26.962 -5.513 -7.961 1.00 71.56 83 ARG A N 1
ATOM 667 C CA . ARG A 1 83 ? 25.818 -4.658 -7.716 1.00 71.56 83 ARG A CA 1
ATOM 668 C C . ARG A 1 83 ? 24.643 -5.539 -7.335 1.00 71.56 83 ARG A C 1
ATOM 670 O O . ARG A 1 83 ? 24.406 -6.604 -7.899 1.00 71.56 83 ARG A O 1
ATOM 677 N N . LYS A 1 84 ? 23.959 -5.101 -6.288 1.00 67.62 84 LYS A N 1
ATOM 678 C CA . LYS A 1 84 ? 22.775 -5.762 -5.772 1.00 67.62 84 LYS A CA 1
ATOM 679 C C . LYS A 1 84 ? 21.579 -5.438 -6.672 1.00 67.62 84 LYS A C 1
ATOM 681 O O . LYS A 1 84 ? 21.414 -4.280 -7.050 1.00 67.62 84 LYS A O 1
ATOM 686 N N . GLU A 1 85 ? 20.795 -6.452 -7.040 1.00 57.12 85 GLU A N 1
ATOM 687 C CA . GLU A 1 85 ? 19.598 -6.271 -7.869 1.00 57.12 85 GLU A CA 1
ATOM 688 C C . GLU A 1 85 ? 18.554 -5.452 -7.103 1.00 57.12 85 GLU A C 1
ATOM 690 O O . GLU A 1 85 ? 18.283 -5.711 -5.927 1.00 57.12 85 GLU A O 1
ATOM 695 N N . LYS A 1 86 ? 17.928 -4.498 -7.800 1.00 58.31 86 LYS A N 1
ATOM 696 C CA . LYS A 1 86 ? 16.778 -3.722 -7.306 1.00 58.31 86 LYS A CA 1
ATOM 697 C C . LYS A 1 86 ? 15.424 -4.335 -7.697 1.00 58.31 86 LYS A C 1
ATOM 699 O O . LYS A 1 86 ? 14.400 -3.666 -7.627 1.00 58.31 86 LYS A O 1
ATOM 704 N N . ASN A 1 87 ? 15.412 -5.585 -8.154 1.00 54.25 87 ASN A N 1
ATOM 705 C CA . ASN A 1 87 ? 14.223 -6.264 -8.681 1.00 54.25 87 ASN A CA 1
ATOM 706 C C . ASN A 1 87 ? 13.384 -6.980 -7.599 1.00 54.25 87 ASN A C 1
ATOM 708 O O . ASN A 1 87 ? 12.383 -7.606 -7.933 1.00 54.25 87 ASN A O 1
ATOM 712 N N . GLY A 1 88 ? 13.771 -6.889 -6.324 1.00 60.25 88 GLY A N 1
ATOM 713 C CA . GLY A 1 88 ? 13.062 -7.526 -5.214 1.00 60.25 88 GLY A CA 1
ATOM 714 C C . GLY A 1 88 ? 12.089 -6.608 -4.460 1.00 60.25 88 GLY A C 1
ATOM 715 O O . GLY A 1 88 ? 12.031 -5.398 -4.664 1.00 60.25 88 GLY A O 1
ATOM 716 N N . LEU A 1 89 ? 11.340 -7.193 -3.527 1.00 70.19 89 LEU A N 1
ATOM 717 C CA . LEU A 1 89 ? 10.464 -6.519 -2.575 1.00 70.19 89 LEU A CA 1
ATOM 718 C C . LEU A 1 89 ? 11.267 -5.669 -1.589 1.00 70.19 89 LEU A C 1
ATOM 720 O O . LEU A 1 89 ? 12.213 -6.148 -0.965 1.00 70.19 89 LEU A O 1
ATOM 724 N N . ASN A 1 90 ? 10.857 -4.421 -1.390 1.00 74.25 90 ASN A N 1
ATOM 725 C CA . ASN A 1 90 ? 11.520 -3.535 -0.439 1.00 74.25 90 ASN A CA 1
ATOM 726 C C . ASN A 1 90 ? 11.032 -3.754 1.001 1.00 74.25 90 ASN A C 1
ATOM 728 O O . ASN A 1 90 ? 9.916 -4.229 1.234 1.00 74.25 90 ASN A O 1
ATOM 732 N N . ASP A 1 91 ? 11.852 -3.348 1.970 1.00 80.19 91 ASP A N 1
ATOM 733 C CA . ASP A 1 91 ? 11.393 -3.131 3.340 1.00 80.19 91 ASP A CA 1
ATOM 734 C C . ASP A 1 91 ? 10.614 -1.821 3.430 1.00 80.19 91 ASP A C 1
ATOM 736 O O . ASP A 1 91 ? 11.015 -0.807 2.853 1.00 80.19 91 ASP A O 1
ATOM 740 N N . TYR A 1 92 ? 9.522 -1.835 4.191 1.00 85.62 92 TYR A N 1
ATOM 741 C CA . TYR A 1 92 ? 8.670 -0.668 4.390 1.00 85.62 92 TYR A CA 1
ATOM 742 C C . TYR A 1 92 ? 8.594 -0.289 5.865 1.00 85.62 92 TYR A C 1
ATOM 744 O O . TYR A 1 92 ? 8.391 -1.142 6.729 1.00 85.62 92 TYR A O 1
ATOM 752 N N . LEU A 1 93 ? 8.667 1.013 6.138 1.00 89.38 93 LEU A N 1
ATOM 753 C CA . LEU A 1 93 ? 8.312 1.610 7.420 1.00 89.38 93 LEU A CA 1
ATOM 754 C C . LEU A 1 93 ? 7.165 2.600 7.208 1.00 89.38 93 LEU A C 1
ATOM 756 O O . LEU A 1 93 ? 7.321 3.645 6.574 1.00 89.38 93 LEU A O 1
ATOM 760 N N . PHE A 1 94 ? 6.021 2.275 7.794 1.00 91.31 94 PHE A N 1
ATOM 761 C CA . PHE A 1 94 ? 4.855 3.136 7.872 1.00 91.31 94 PHE A CA 1
ATOM 762 C C . PHE A 1 94 ? 4.832 3.829 9.229 1.00 91.31 94 PHE A C 1
ATOM 764 O O . PHE A 1 94 ? 4.805 3.169 10.269 1.00 91.31 94 PHE A O 1
ATOM 771 N N . THR A 1 95 ? 4.782 5.156 9.213 1.00 92.31 95 THR A N 1
ATOM 772 C CA . THR A 1 95 ? 4.626 5.978 10.413 1.00 92.31 95 THR A CA 1
ATOM 773 C C . THR A 1 95 ? 3.329 6.757 10.308 1.00 92.31 95 THR A C 1
ATOM 775 O O . THR A 1 95 ? 3.131 7.522 9.368 1.00 92.31 95 THR A O 1
ATOM 778 N N . THR A 1 96 ? 2.441 6.591 11.278 1.00 91.94 96 THR A N 1
ATOM 779 C CA . THR A 1 96 ? 1.181 7.330 11.364 1.00 91.94 96 THR A CA 1
ATOM 780 C C . THR A 1 96 ? 1.155 8.178 12.618 1.00 91.94 96 THR A C 1
ATOM 782 O O . THR A 1 96 ? 1.488 7.685 13.691 1.00 91.94 96 THR A O 1
ATOM 785 N N . ALA A 1 97 ? 0.690 9.414 12.511 1.00 92.44 97 ALA A N 1
ATOM 786 C CA . ALA A 1 97 ? 0.374 10.255 13.658 1.00 92.44 97 ALA A CA 1
ATOM 787 C C . ALA A 1 97 ? -1.004 10.863 13.429 1.00 92.44 97 ALA A C 1
ATOM 789 O O . ALA A 1 97 ? -1.214 11.524 12.418 1.00 92.44 97 ALA A O 1
ATOM 790 N N . SER A 1 98 ? -1.956 10.625 14.326 1.00 93.25 98 SER A N 1
ATOM 791 C CA . SER A 1 98 ? -3.330 11.095 14.151 1.00 93.25 98 SER A CA 1
ATOM 792 C C . SER A 1 98 ? -3.965 11.535 15.459 1.00 93.25 98 SER A C 1
ATOM 794 O O . SER A 1 98 ? -3.648 11.016 16.525 1.00 93.25 98 SER A O 1
ATOM 796 N N . TYR A 1 99 ? -4.874 12.493 15.356 1.00 93.31 99 TYR A N 1
ATOM 797 C CA . TYR A 1 99 ? -5.754 12.948 16.414 1.00 93.31 99 TYR A CA 1
ATOM 798 C C . TYR A 1 99 ? -7.181 12.512 16.085 1.00 93.31 99 TYR A C 1
ATOM 800 O O . TYR A 1 99 ? -7.680 12.824 15.005 1.00 93.31 99 TYR A O 1
ATOM 808 N N . GLU A 1 100 ? -7.833 11.791 16.995 1.00 92.69 100 GLU A N 1
ATOM 809 C CA . GLU A 1 100 ? -9.205 11.299 16.847 1.00 92.69 100 GLU A CA 1
ATOM 810 C C . GLU A 1 100 ? -10.150 12.023 17.816 1.00 92.69 100 GLU A C 1
ATOM 812 O O . GLU A 1 100 ? -9.932 12.055 19.026 1.00 92.69 100 GLU A O 1
ATOM 817 N N . HIS A 1 101 ? -11.236 12.580 17.289 1.00 93.19 101 HIS A N 1
ATOM 818 C CA . HIS A 1 101 ? -12.271 13.262 18.050 1.00 93.19 101 HIS A CA 1
ATOM 819 C C . HIS A 1 101 ? -13.637 12.633 17.784 1.00 93.19 101 HIS A C 1
ATOM 821 O O . HIS A 1 101 ? -14.072 12.513 16.639 1.00 93.19 101 HIS A O 1
ATOM 827 N N . THR A 1 102 ? -14.334 12.243 18.851 1.00 93.06 102 THR A N 1
ATOM 828 C CA . THR A 1 102 ? -15.647 11.596 18.749 1.00 93.06 102 THR A CA 1
ATOM 829 C C . THR A 1 102 ? -16.765 12.609 18.938 1.00 93.06 102 THR A C 1
ATOM 831 O O . THR A 1 102 ? -16.795 13.342 19.921 1.00 93.06 102 THR A O 1
ATOM 834 N N . THR A 1 103 ? -17.710 12.612 18.003 1.00 93.12 103 THR A N 1
ATOM 835 C CA . THR A 1 103 ? -18.906 13.459 18.016 1.00 93.12 103 THR A CA 1
ATOM 836 C C . THR A 1 103 ? -20.162 12.597 17.871 1.00 93.12 103 THR A C 1
ATOM 838 O O . THR A 1 103 ? -20.080 11.396 17.617 1.00 93.12 103 THR A O 1
ATOM 841 N N . ARG A 1 104 ? -21.351 13.211 17.939 1.00 92.12 104 ARG A N 1
ATOM 842 C CA . ARG A 1 104 ? -22.619 12.524 17.620 1.00 92.12 104 ARG A CA 1
ATOM 843 C C . ARG A 1 104 ? -22.710 12.047 16.167 1.00 92.12 104 ARG A C 1
ATOM 845 O O . ARG A 1 104 ? -23.496 11.156 15.880 1.00 92.12 104 ARG A O 1
ATOM 852 N N . LEU A 1 105 ? -21.928 12.640 15.263 1.00 92.75 105 LEU A N 1
ATOM 853 C CA . LEU A 1 105 ? -21.869 12.264 13.849 1.00 92.75 105 LEU A CA 1
ATOM 854 C C . LEU A 1 105 ? -20.832 11.165 13.579 1.00 92.75 105 LEU A C 1
ATOM 856 O O . LEU A 1 105 ? -20.630 10.796 12.425 1.00 92.75 105 LEU A O 1
ATOM 860 N N . GLY A 1 106 ? -20.175 10.645 14.619 1.00 93.38 106 GLY A N 1
ATOM 861 C CA . GLY A 1 106 ? -19.123 9.638 14.518 1.00 93.38 106 GLY A CA 1
ATOM 862 C C . GLY A 1 106 ? -17.759 10.150 14.967 1.00 93.38 106 GLY A C 1
ATOM 863 O O . GLY A 1 106 ? -17.620 11.279 15.456 1.00 93.38 106 GLY A O 1
ATOM 864 N N . ALA A 1 107 ? -16.750 9.298 14.807 1.00 94.44 107 ALA A N 1
ATOM 865 C CA . ALA A 1 107 ? -15.367 9.622 15.130 1.00 94.44 107 ALA A CA 1
ATOM 866 C C . ALA A 1 107 ? -14.655 10.194 13.904 1.00 94.44 107 ALA A C 1
ATOM 868 O O . ALA A 1 107 ? -14.562 9.541 12.866 1.00 94.44 107 ALA A O 1
ATOM 869 N N . PHE A 1 108 ? -14.149 11.414 14.032 1.00 96.12 108 PHE A N 1
ATOM 870 C CA . PHE A 1 108 ? -13.323 12.069 13.027 1.00 96.12 108 PHE A CA 1
ATOM 871 C C . PHE A 1 108 ? -11.860 11.941 13.417 1.00 96.12 108 PHE A C 1
ATOM 873 O O . PHE A 1 108 ? -11.515 12.116 14.581 1.00 96.12 108 PHE A O 1
ATOM 880 N N . SER A 1 109 ? -10.990 11.671 12.453 1.00 94.94 109 SER A N 1
ATOM 881 C CA . SER A 1 109 ? -9.548 11.640 12.666 1.00 94.94 109 SER A CA 1
ATOM 882 C C . SER A 1 109 ? -8.837 12.561 11.691 1.00 94.94 109 SER A C 1
ATOM 884 O O . SER A 1 109 ? -9.205 12.620 10.522 1.00 94.94 109 SER A O 1
ATOM 886 N N . VAL A 1 110 ? -7.789 13.236 12.140 1.00 95.75 110 VAL A N 1
ATOM 887 C CA . VAL A 1 110 ? -6.897 14.022 11.283 1.00 95.75 110 VAL A CA 1
ATOM 888 C C . VAL A 1 110 ? -5.454 13.683 11.609 1.00 95.75 110 VAL A C 1
ATOM 890 O O . VAL A 1 110 ? -5.124 13.469 12.773 1.00 95.75 110 VAL A O 1
ATOM 893 N N . GLY A 1 111 ? -4.584 13.599 10.613 1.00 94.38 111 GLY A N 1
ATOM 894 C CA . GLY A 1 111 ? -3.213 13.190 10.859 1.00 94.38 111 GLY A CA 1
ATOM 895 C C . GLY A 1 111 ? -2.332 13.130 9.629 1.00 94.38 111 GLY A C 1
ATOM 896 O O . GLY A 1 111 ? -2.656 13.663 8.570 1.00 94.38 111 GLY A O 1
ATOM 897 N N . PHE A 1 112 ? -1.214 12.439 9.797 1.00 93.38 112 PHE A N 1
ATOM 898 C CA . PHE A 1 112 ? -0.206 12.217 8.781 1.00 93.38 112 PHE A CA 1
ATOM 899 C C . PHE A 1 112 ? 0.127 10.732 8.676 1.00 93.38 112 PHE A C 1
ATOM 901 O O . PHE A 1 112 ? 0.163 10.018 9.681 1.00 93.38 112 PHE A O 1
ATOM 908 N N . LEU A 1 113 ? 0.399 10.291 7.453 1.00 91.06 113 LEU A N 1
ATOM 909 C CA . LEU A 1 113 ? 0.971 8.989 7.136 1.00 91.06 113 LEU A CA 1
ATOM 910 C C . LEU A 1 113 ? 2.260 9.217 6.349 1.00 91.06 113 LEU A C 1
ATOM 912 O O . LEU A 1 113 ? 2.243 9.854 5.298 1.00 91.06 113 LEU A O 1
ATOM 916 N N . PHE A 1 114 ? 3.354 8.653 6.835 1.00 88.88 114 PHE A N 1
ATOM 917 C CA . PHE A 1 114 ? 4.641 8.626 6.161 1.00 88.88 114 PHE A CA 1
ATOM 918 C C . PHE A 1 114 ? 4.986 7.193 5.783 1.00 88.88 114 PHE A C 1
ATOM 920 O O . PHE A 1 114 ? 4.831 6.278 6.591 1.00 88.88 114 PHE A O 1
ATOM 927 N N . ILE A 1 115 ? 5.454 7.007 4.555 1.00 85.75 115 ILE A N 1
ATOM 928 C CA . ILE A 1 115 ? 5.892 5.721 4.023 1.00 85.75 115 ILE A CA 1
ATOM 929 C C . ILE A 1 115 ? 7.348 5.872 3.616 1.00 85.75 115 ILE A C 1
ATOM 931 O O . ILE A 1 115 ? 7.667 6.608 2.677 1.00 85.75 115 ILE A O 1
ATOM 935 N N . ASN A 1 116 ? 8.208 5.157 4.326 1.00 83.88 116 ASN A N 1
ATOM 936 C CA . ASN A 1 116 ? 9.626 5.038 4.042 1.00 83.88 116 ASN A CA 1
ATOM 937 C C . ASN A 1 116 ? 9.899 3.654 3.467 1.00 83.88 116 ASN A C 1
ATOM 939 O O . ASN A 1 116 ? 9.256 2.677 3.857 1.00 83.88 116 ASN A O 1
ATOM 943 N N . VAL A 1 117 ? 10.840 3.596 2.537 1.00 76.62 117 VAL A N 1
ATOM 944 C CA . VAL A 1 117 ? 11.225 2.378 1.831 1.00 76.62 117 VAL A CA 1
ATOM 945 C C . VAL A 1 117 ? 12.740 2.307 1.835 1.00 76.62 117 VAL A C 1
ATOM 947 O O . VAL A 1 117 ? 13.389 3.343 1.695 1.00 76.62 117 VAL A O 1
ATOM 950 N N . ASP A 1 118 ? 13.296 1.111 1.996 1.00 70.88 118 ASP A N 1
ATOM 951 C CA . ASP A 1 118 ? 14.742 0.880 1.908 1.00 70.88 118 ASP A CA 1
ATOM 952 C C . ASP A 1 118 ? 15.228 0.875 0.446 1.00 70.88 118 ASP A C 1
ATOM 954 O O . ASP A 1 118 ? 15.695 -0.130 -0.088 1.00 70.88 118 ASP A O 1
ATOM 958 N N . ASP A 1 119 ? 15.058 2.010 -0.233 1.00 64.88 119 ASP A N 1
ATOM 959 C CA . ASP A 1 119 ? 15.643 2.280 -1.542 1.00 64.88 119 ASP A CA 1
ATOM 960 C C . ASP A 1 119 ? 16.282 3.681 -1.527 1.00 64.88 119 ASP A C 1
ATOM 962 O O . ASP A 1 119 ? 15.578 4.666 -1.309 1.00 64.88 119 ASP A O 1
ATOM 966 N N . PRO A 1 120 ? 17.596 3.821 -1.787 1.00 57.19 120 PRO A N 1
ATOM 967 C CA . PRO A 1 120 ? 18.276 5.119 -1.786 1.00 57.19 120 PRO A CA 1
ATOM 968 C C . PRO A 1 120 ? 17.783 6.092 -2.870 1.00 57.19 120 PRO A C 1
ATOM 970 O O . PRO A 1 120 ? 18.054 7.286 -2.772 1.00 57.19 120 PRO A O 1
ATOM 973 N N . SER A 1 121 ? 17.077 5.611 -3.902 1.00 55.50 121 SER A N 1
ATOM 974 C CA . SER A 1 121 ? 16.382 6.467 -4.881 1.00 55.50 121 SER A CA 1
ATOM 975 C C . SER A 1 121 ? 14.935 6.785 -4.501 1.00 55.50 121 SER A C 1
ATOM 977 O O . SER A 1 121 ? 14.262 7.535 -5.217 1.00 55.50 121 SER A O 1
ATOM 979 N N . TYR A 1 122 ? 14.444 6.209 -3.405 1.00 61.12 122 TYR A N 1
ATOM 980 C CA . TYR A 1 122 ? 13.114 6.447 -2.888 1.00 61.12 122 TYR A CA 1
ATOM 981 C C . TYR A 1 122 ? 13.173 7.473 -1.773 1.00 61.12 122 TYR A C 1
ATOM 983 O O . TYR A 1 122 ? 13.849 7.322 -0.759 1.00 61.12 122 TYR A O 1
ATOM 991 N N . LEU A 1 123 ? 12.392 8.517 -1.954 1.00 62.50 123 LEU A N 1
ATOM 992 C CA . LEU A 1 123 ? 12.255 9.563 -0.974 1.00 62.50 123 LEU A CA 1
ATOM 993 C C . LEU A 1 123 ? 10.864 9.470 -0.336 1.00 62.50 123 LEU A C 1
ATOM 995 O O . LEU A 1 123 ? 9.889 9.032 -0.956 1.00 62.50 123 LEU A O 1
ATOM 999 N N . MET A 1 124 ? 10.802 9.779 0.957 1.00 73.38 124 MET A N 1
ATOM 1000 C CA . MET A 1 124 ? 9.657 9.492 1.820 1.00 73.38 124 MET A CA 1
ATOM 1001 C C . MET A 1 124 ? 8.339 10.032 1.243 1.00 73.38 124 MET A C 1
ATOM 1003 O O . MET A 1 124 ? 8.181 11.232 1.021 1.00 73.38 124 MET A O 1
ATOM 1007 N N . ARG A 1 125 ? 7.326 9.167 1.099 1.00 77.88 125 ARG A N 1
ATOM 1008 C CA . ARG A 1 125 ? 5.971 9.614 0.735 1.00 77.88 125 ARG A CA 1
ATOM 1009 C C . ARG A 1 125 ? 5.225 10.060 1.98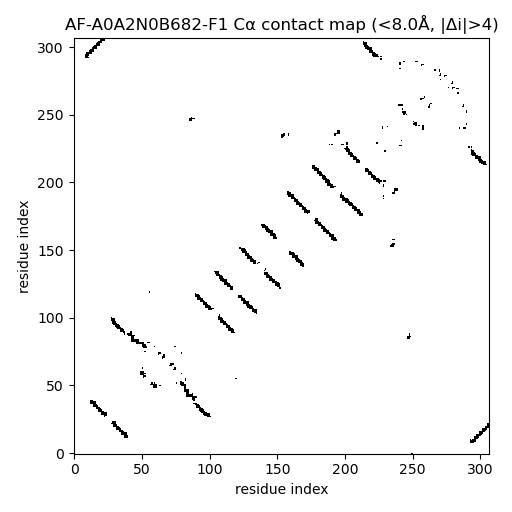4 1.00 77.88 125 ARG A C 1
ATOM 1011 O O . ARG A 1 125 ? 5.058 9.275 2.913 1.00 77.88 125 ARG A O 1
ATOM 1018 N N . GLY A 1 126 ? 4.744 11.299 1.986 1.00 83.06 126 GLY A N 1
ATOM 1019 C CA . GLY A 1 126 ? 3.951 11.879 3.070 1.00 83.06 126 GLY A CA 1
ATOM 1020 C C . GLY A 1 126 ? 2.529 12.186 2.620 1.00 83.06 126 GLY A C 1
ATOM 1021 O O . GLY A 1 126 ? 2.330 12.777 1.557 1.00 83.06 126 GLY A O 1
ATOM 1022 N N . TYR A 1 127 ? 1.550 11.817 3.439 1.00 87.19 127 TYR A N 1
ATOM 1023 C CA . TYR A 1 127 ? 0.128 12.049 3.209 1.00 87.19 127 TYR A CA 1
ATOM 1024 C C . TYR A 1 127 ? -0.495 12.777 4.395 1.00 87.19 127 TYR A C 1
ATOM 1026 O O . TYR A 1 127 ? -0.262 12.404 5.543 1.00 87.19 127 TYR A O 1
ATOM 1034 N N . PHE A 1 128 ? -1.341 13.762 4.106 1.00 91.94 128 PHE A N 1
ATOM 1035 C CA . PHE A 1 128 ? -2.333 14.271 5.043 1.00 91.94 128 PHE A CA 1
ATOM 1036 C C . PHE A 1 128 ? -3.537 13.339 5.035 1.00 91.94 128 PHE A C 1
ATOM 1038 O O . PHE A 1 128 ? -4.056 13.008 3.969 1.00 91.94 128 PHE A O 1
ATOM 1045 N N . VAL A 1 129 ? -3.987 12.925 6.210 1.00 93.75 129 VAL A N 1
ATOM 1046 C CA . VAL A 1 129 ? -5.039 11.926 6.367 1.00 93.75 129 VAL A CA 1
ATOM 1047 C C . VAL A 1 129 ? -6.203 12.537 7.125 1.00 93.75 129 VAL A C 1
ATOM 1049 O O . VAL A 1 129 ? -6.036 13.009 8.247 1.00 93.75 129 VAL A O 1
ATOM 1052 N N . VAL A 1 130 ? -7.393 12.479 6.537 1.00 96.06 130 VAL A N 1
ATOM 1053 C CA . VAL A 1 130 ? -8.656 12.790 7.213 1.00 96.06 130 VAL A CA 1
ATOM 1054 C C . VAL A 1 130 ? -9.507 11.533 7.214 1.00 96.06 130 VAL A C 1
ATOM 1056 O O . VAL A 1 130 ? -9.680 10.909 6.177 1.00 96.06 130 VAL A O 1
ATOM 1059 N N . GLY A 1 131 ? -10.035 11.141 8.364 1.00 96.06 131 GLY A N 1
ATOM 1060 C CA . GLY A 1 131 ? -10.854 9.948 8.521 1.00 96.06 131 GLY A CA 1
ATOM 1061 C C . GLY A 1 131 ? -12.178 10.255 9.198 1.00 96.06 131 GLY A C 1
ATOM 1062 O O . GLY A 1 131 ? -12.288 11.187 9.993 1.00 96.06 131 GLY A O 1
ATOM 1063 N N . TRP A 1 132 ? -13.181 9.448 8.889 1.00 96.75 132 TRP A N 1
ATOM 1064 C CA . TRP A 1 132 ? -14.495 9.480 9.504 1.00 96.75 132 TRP A CA 1
ATOM 1065 C C . TRP A 1 132 ? -15.020 8.057 9.679 1.00 96.75 132 TRP A C 1
ATOM 1067 O O . TRP A 1 132 ? -15.083 7.280 8.727 1.00 96.75 132 TRP A O 1
ATOM 1077 N N . LYS A 1 133 ? -15.400 7.721 10.908 1.00 95.88 133 LYS A N 1
ATOM 1078 C CA . LYS A 1 133 ? -16.072 6.474 11.274 1.00 95.88 133 LYS A CA 1
ATOM 1079 C C . LYS A 1 133 ? -17.495 6.825 11.704 1.00 95.88 133 LYS A C 1
ATOM 1081 O O . LYS A 1 133 ? -17.658 7.369 12.805 1.00 95.88 133 LYS A O 1
ATOM 1086 N N . PRO A 1 134 ? -18.513 6.602 10.858 1.00 95.06 134 PRO A N 1
ATOM 1087 C CA . PRO A 1 134 ? -19.877 6.909 11.243 1.00 95.06 134 PRO A CA 1
ATOM 1088 C C . PRO A 1 134 ? -20.368 6.008 12.386 1.00 95.06 134 PRO A C 1
ATOM 1090 O O . PRO A 1 134 ? -19.923 4.870 12.512 1.00 95.06 134 PRO A O 1
ATOM 1093 N N . PRO A 1 135 ? -21.339 6.479 13.186 1.00 93.56 135 PRO A N 1
ATOM 1094 C CA . PRO A 1 135 ? -21.911 5.737 14.306 1.00 93.56 135 PRO A CA 1
ATOM 1095 C C . PRO A 1 135 ? -23.070 4.827 13.859 1.00 93.56 135 PRO A C 1
ATOM 1097 O O . PRO A 1 135 ? -23.965 4.523 14.638 1.00 93.56 135 PRO A O 1
ATOM 1100 N N . PHE A 1 136 ? -23.121 4.458 12.579 1.00 92.19 136 PHE A N 1
ATOM 1101 C CA . PHE A 1 136 ? -24.146 3.588 12.011 1.00 92.19 136 PHE A CA 1
ATOM 1102 C C . PHE A 1 136 ? -23.481 2.406 11.315 1.00 92.19 136 PHE A C 1
ATOM 1104 O O . PHE A 1 136 ? -22.310 2.472 10.948 1.00 92.19 136 PHE A O 1
ATOM 1111 N N . LEU A 1 137 ? -24.242 1.326 11.110 1.00 90.81 137 LEU A N 1
ATOM 1112 C CA . LEU A 1 137 ? -23.710 0.059 10.595 1.00 90.81 137 LEU A CA 1
ATOM 1113 C C . LEU A 1 137 ? -22.538 -0.455 11.452 1.00 90.81 137 LEU A C 1
ATOM 1115 O O . LEU A 1 137 ? -21.551 -0.944 10.913 1.00 90.81 137 LEU A O 1
ATOM 1119 N N . GLU A 1 138 ? -22.660 -0.374 12.784 1.00 87.44 138 GLU A N 1
ATOM 1120 C CA . GLU A 1 138 ? -21.619 -0.789 13.744 1.00 87.44 138 GLU A CA 1
ATOM 1121 C C . GLU A 1 138 ? -21.108 -2.212 13.486 1.00 87.44 138 GLU A C 1
ATOM 1123 O O . GLU A 1 138 ? -19.925 -2.493 13.659 1.00 87.44 138 GLU A O 1
ATOM 1128 N N . TYR A 1 139 ? -21.983 -3.093 12.987 1.00 89.81 139 TYR A N 1
ATOM 1129 C CA . TYR A 1 139 ? -21.611 -4.439 12.567 1.00 89.81 139 TYR A CA 1
ATOM 1130 C C . TYR A 1 139 ? -20.544 -4.450 11.460 1.00 89.81 139 TYR A C 1
ATOM 1132 O O . TYR A 1 139 ? -19.647 -5.278 11.497 1.00 89.81 139 TYR A O 1
ATOM 1140 N N . LEU A 1 140 ? -20.601 -3.538 10.489 1.00 92.25 140 LEU A N 1
ATOM 1141 C CA . LEU A 1 140 ? -19.608 -3.435 9.413 1.00 92.25 140 LEU A CA 1
ATOM 1142 C C . LEU A 1 140 ? -18.470 -2.463 9.735 1.00 92.25 140 LEU A C 1
ATOM 1144 O O . LEU A 1 140 ? -17.564 -2.332 8.911 1.00 92.25 140 LEU A O 1
ATOM 1148 N N . ASN A 1 141 ? -18.551 -1.761 10.873 1.00 94.00 141 ASN A N 1
ATOM 1149 C CA . ASN A 1 141 ? -17.603 -0.746 11.337 1.00 94.00 141 ASN A CA 1
ATOM 1150 C C . ASN A 1 141 ? -16.983 0.063 10.176 1.00 94.00 141 ASN A C 1
ATOM 1152 O O . ASN A 1 141 ? -15.776 -0.040 9.919 1.00 94.00 141 ASN A O 1
ATOM 1156 N N . PRO A 1 142 ? -17.815 0.785 9.401 1.00 96.00 142 PRO A N 1
ATOM 1157 C CA . PRO A 1 142 ? -17.350 1.520 8.238 1.00 96.00 142 PRO A CA 1
ATOM 1158 C C . PRO A 1 142 ? -16.378 2.636 8.633 1.00 96.00 142 PRO A C 1
ATOM 1160 O O . PRO A 1 142 ? -16.547 3.319 9.641 1.00 96.00 142 PRO A O 1
ATOM 1163 N N . GLN A 1 143 ? -15.382 2.867 7.788 1.00 96.19 143 GLN A N 1
ATOM 1164 C CA . GLN A 1 143 ? -14.457 3.982 7.908 1.00 96.19 143 GLN A CA 1
ATOM 1165 C C . GLN A 1 143 ? -14.177 4.561 6.526 1.00 96.19 143 GLN A C 1
ATOM 1167 O O . GLN A 1 143 ? -13.730 3.853 5.626 1.00 96.19 143 GLN A O 1
ATOM 1172 N N . LEU A 1 144 ? -14.398 5.862 6.375 1.00 96.44 144 LEU A N 1
ATOM 1173 C CA . LEU A 1 144 ? -13.987 6.627 5.210 1.00 96.44 144 LEU A CA 1
ATOM 1174 C C . LEU A 1 144 ? -12.694 7.367 5.542 1.00 96.44 144 LEU A C 1
ATOM 1176 O O . LEU A 1 144 ? -12.641 8.083 6.537 1.00 96.44 144 LEU A O 1
ATOM 1180 N N . THR A 1 145 ? -11.673 7.231 4.709 1.00 95.25 145 THR A N 1
ATOM 1181 C CA . THR A 1 145 ? -10.395 7.924 4.879 1.00 95.25 145 THR A CA 1
ATOM 1182 C C . THR A 1 145 ? -10.010 8.620 3.583 1.00 95.25 145 THR A C 1
ATOM 1184 O O . THR A 1 145 ? -10.083 8.023 2.519 1.00 95.25 145 THR A O 1
ATOM 1187 N N . VAL A 1 146 ? -9.569 9.868 3.656 1.00 94.44 146 VAL A N 1
ATOM 1188 C CA . VAL A 1 146 ? -9.031 10.645 2.542 1.00 94.44 146 VAL A CA 1
ATOM 1189 C C . VAL A 1 146 ? -7.551 10.876 2.803 1.00 94.44 146 VAL A C 1
ATOM 1191 O O . VAL A 1 146 ? -7.185 11.558 3.758 1.00 94.44 146 VAL A O 1
ATOM 1194 N N . ASN A 1 147 ? -6.712 10.308 1.945 1.00 90.00 147 ASN A N 1
ATOM 1195 C CA . ASN A 1 147 ? -5.267 10.472 1.956 1.00 90.00 147 ASN A CA 1
ATOM 1196 C C . ASN A 1 147 ? -4.878 11.449 0.846 1.00 90.00 147 ASN A C 1
ATOM 1198 O O . ASN A 1 147 ? -4.961 11.119 -0.337 1.00 90.00 147 ASN A O 1
ATOM 1202 N N . SER A 1 148 ? -4.439 12.643 1.216 1.00 89.00 148 SER A N 1
ATOM 1203 C CA . SER A 1 148 ? -3.955 13.661 0.286 1.00 89.00 148 SER A CA 1
ATOM 1204 C C . SER A 1 148 ? -2.437 13.685 0.318 1.00 89.00 148 SER A C 1
ATOM 1206 O O . SER A 1 148 ? -1.842 13.945 1.361 1.00 89.00 148 SER A O 1
ATOM 1208 N N . LYS A 1 149 ? -1.794 13.399 -0.812 1.00 80.94 149 LYS A N 1
ATOM 1209 C CA . LYS A 1 149 ? -0.332 13.398 -0.917 1.00 80.94 149 LYS A CA 1
ATOM 1210 C C . LYS A 1 149 ? 0.210 14.813 -0.681 1.00 80.94 149 LYS A C 1
ATOM 1212 O O . LYS A 1 149 ? -0.228 15.752 -1.338 1.00 80.94 149 LYS A O 1
ATOM 1217 N N . MET A 1 150 ? 1.153 14.949 0.248 1.00 78.31 150 MET A N 1
ATOM 1218 C CA . MET A 1 150 ? 1.829 16.208 0.590 1.00 78.31 150 MET A CA 1
ATOM 1219 C C . MET A 1 150 ? 3.286 16.239 0.124 1.00 78.31 150 MET A C 1
ATOM 1221 O O . MET A 1 150 ? 3.772 17.296 -0.259 1.00 78.31 150 MET A O 1
ATOM 1225 N N . LEU A 1 151 ? 3.981 15.096 0.172 1.00 70.12 151 LEU A N 1
ATOM 1226 C CA . LEU A 1 151 ? 5.390 14.974 -0.220 1.00 70.12 151 LEU A CA 1
ATOM 1227 C C . LEU A 1 151 ? 5.506 14.084 -1.466 1.00 70.12 151 LEU A C 1
ATOM 1229 O O . LEU A 1 151 ? 4.939 12.985 -1.503 1.00 70.12 151 LEU A O 1
ATOM 1233 N N . SER A 1 152 ? 6.199 14.572 -2.498 1.00 57.75 152 SER A N 1
ATOM 1234 C CA . SER A 1 152 ? 6.495 13.843 -3.739 1.00 57.75 152 SER A CA 1
ATOM 1235 C C . SER A 1 152 ? 7.683 14.476 -4.472 1.00 57.75 152 SER A C 1
ATOM 1237 O O . SER A 1 152 ? 7.572 15.631 -4.869 1.00 57.75 152 SER A O 1
ATOM 1239 N N . GLU A 1 153 ? 8.770 13.738 -4.724 1.00 51.06 153 GLU A N 1
ATOM 1240 C CA . GLU A 1 153 ? 9.985 14.317 -5.335 1.00 51.06 153 GLU A CA 1
ATOM 1241 C C . GLU A 1 153 ? 10.045 14.477 -6.848 1.00 51.06 153 GLU A C 1
ATOM 1243 O O . GLU A 1 153 ? 10.937 15.160 -7.337 1.00 51.06 153 GLU A O 1
ATOM 1248 N N . SER A 1 154 ? 9.149 13.891 -7.623 1.00 49.38 154 SER A N 1
ATOM 1249 C CA . SER A 1 154 ? 9.320 13.882 -9.087 1.00 49.38 154 SER A CA 1
ATOM 1250 C C . SER A 1 154 ? 8.138 14.459 -9.842 1.00 49.38 154 SER A C 1
ATOM 1252 O O . SER A 1 154 ? 8.034 14.289 -11.052 1.00 49.38 154 SER A O 1
ATOM 1254 N N . ASN A 1 155 ? 7.218 15.090 -9.125 1.00 45.12 155 ASN A N 1
ATOM 1255 C CA . ASN A 1 155 ? 5.947 15.491 -9.680 1.00 45.12 155 ASN A CA 1
ATOM 1256 C C . ASN A 1 155 ? 6.026 16.968 -10.040 1.00 45.12 155 ASN A C 1
ATOM 1258 O O . ASN A 1 155 ? 6.195 17.818 -9.166 1.00 45.12 155 ASN A O 1
ATOM 1262 N N . GLY A 1 156 ? 5.975 17.251 -11.342 1.00 43.66 156 GLY A N 1
ATOM 1263 C CA . GLY A 1 156 ? 5.978 18.610 -11.867 1.00 43.66 156 GLY A CA 1
ATOM 1264 C C . GLY A 1 156 ? 4.912 19.494 -11.213 1.00 43.66 156 GLY A C 1
ATOM 1265 O O . GLY A 1 156 ? 3.994 19.032 -10.530 1.00 43.66 156 GLY A O 1
ATOM 1266 N N . ILE A 1 157 ? 5.043 20.800 -11.439 1.00 37.75 157 ILE A N 1
ATOM 1267 C CA . ILE A 1 157 ? 4.085 21.818 -11.000 1.00 37.75 157 ILE A CA 1
ATOM 1268 C C . ILE A 1 157 ? 2.677 21.327 -11.405 1.00 37.75 157 ILE A C 1
ATOM 1270 O O . ILE A 1 157 ? 2.478 21.003 -12.572 1.00 37.75 157 ILE A O 1
ATOM 1274 N N . TYR A 1 158 ? 1.738 21.232 -10.452 1.00 43.09 158 TYR A N 1
ATOM 1275 C CA . TYR A 1 158 ? 0.344 20.754 -10.615 1.00 43.09 158 TYR A CA 1
ATOM 1276 C C . TYR A 1 158 ? 0.070 19.244 -10.518 1.00 43.09 158 TYR A C 1
ATOM 1278 O O . TYR A 1 158 ? -0.711 18.737 -11.312 1.00 43.09 158 TYR A O 1
ATOM 1286 N N . GLN A 1 159 ? 0.645 18.526 -9.545 1.00 56.53 159 GLN A N 1
ATOM 1287 C CA . GLN A 1 159 ? 0.380 17.088 -9.360 1.00 56.53 159 GLN A CA 1
ATOM 1288 C C . GLN A 1 159 ? 0.078 16.676 -7.921 1.00 56.53 159 GLN A C 1
ATOM 1290 O O . GLN A 1 159 ? 0.934 16.178 -7.187 1.00 56.53 159 GLN A O 1
ATOM 1295 N N . GLY A 1 160 ? -1.181 16.869 -7.532 1.00 62.19 160 GLY A N 1
ATOM 1296 C CA . GLY A 1 160 ? -1.741 16.321 -6.297 1.00 62.19 160 GLY A CA 1
ATOM 1297 C C . GLY A 1 160 ? -2.290 14.911 -6.518 1.00 62.19 160 GLY A C 1
ATOM 1298 O O . GLY A 1 160 ? -2.801 14.596 -7.588 1.00 62.19 160 GLY A O 1
ATOM 1299 N N . THR A 1 161 ? -2.215 14.046 -5.510 1.00 75.31 161 THR A N 1
ATOM 1300 C CA . THR A 1 161 ? -2.932 12.763 -5.528 1.00 75.31 161 THR A CA 1
ATOM 1301 C C . THR A 1 161 ? -3.803 12.670 -4.293 1.00 75.31 161 THR A C 1
ATOM 1303 O O . THR A 1 161 ? -3.310 12.817 -3.173 1.00 75.31 161 THR A O 1
ATOM 1306 N N . HIS A 1 162 ? -5.084 12.398 -4.505 1.00 83.38 162 HIS A N 1
ATOM 1307 C CA . HIS A 1 162 ? -6.047 12.141 -3.449 1.00 83.38 162 HIS A CA 1
ATOM 1308 C C . HIS A 1 162 ? -6.498 10.691 -3.551 1.00 83.38 162 HIS A C 1
ATOM 1310 O O . HIS A 1 162 ? -6.886 10.223 -4.616 1.00 83.38 162 HIS A O 1
ATOM 1316 N N . ASN A 1 163 ? -6.435 9.965 -2.445 1.00 86.25 163 ASN A N 1
ATOM 1317 C CA . ASN A 1 163 ? -6.897 8.591 -2.361 1.00 86.25 163 ASN A CA 1
ATOM 1318 C C . ASN A 1 163 ? -7.963 8.494 -1.270 1.00 86.25 163 ASN A C 1
ATOM 1320 O O . ASN A 1 163 ? -7.677 8.657 -0.086 1.00 86.25 163 ASN A O 1
ATOM 1324 N N . VAL A 1 164 ? -9.202 8.269 -1.689 1.00 92.50 164 VAL A N 1
ATOM 1325 C CA . VAL A 1 164 ? -10.352 8.056 -0.817 1.00 92.50 164 VAL A CA 1
ATOM 1326 C C . VAL A 1 164 ? -10.509 6.557 -0.612 1.00 92.50 164 VAL A C 1
ATOM 1328 O O . VAL A 1 164 ? -10.646 5.810 -1.575 1.00 92.50 164 VAL A O 1
ATOM 1331 N N . ARG A 1 165 ? -10.489 6.097 0.634 1.00 93.75 165 ARG A N 1
ATOM 1332 C CA . ARG A 1 165 ? -10.615 4.686 0.991 1.00 93.75 165 ARG A CA 1
ATOM 1333 C C . ARG A 1 165 ? -11.850 4.469 1.838 1.00 93.75 165 ARG A C 1
ATOM 1335 O O . ARG A 1 165 ? -12.025 5.136 2.854 1.00 93.75 165 ARG A O 1
ATOM 1342 N N . LEU A 1 166 ? -12.663 3.505 1.435 1.00 96.38 166 LEU A N 1
ATOM 1343 C CA . LEU A 1 166 ? -13.721 2.944 2.259 1.00 96.38 166 LEU A CA 1
ATOM 1344 C C . LEU A 1 166 ? -13.223 1.625 2.843 1.00 96.38 166 LEU A C 1
ATOM 1346 O O . LEU A 1 166 ? -12.886 0.707 2.100 1.00 96.38 166 LEU A O 1
ATOM 1350 N N . THR A 1 167 ? -13.208 1.532 4.164 1.00 96.75 167 THR A N 1
ATOM 1351 C CA . THR A 1 167 ? -12.889 0.316 4.908 1.00 96.75 167 THR A CA 1
ATOM 1352 C C . THR A 1 167 ? -14.148 -0.186 5.591 1.00 96.75 167 THR A C 1
ATOM 1354 O O . THR A 1 167 ? -14.824 0.576 6.275 1.00 96.75 167 THR A O 1
ATOM 1357 N N . LEU A 1 168 ? -14.441 -1.470 5.433 1.00 96.88 168 LEU A N 1
ATOM 1358 C CA . LEU A 1 168 ? -15.443 -2.202 6.201 1.00 96.88 168 LEU A CA 1
ATOM 1359 C C . LEU A 1 168 ? -14.713 -3.282 6.996 1.00 96.88 168 LEU A C 1
ATOM 1361 O O . LEU A 1 168 ? -13.812 -3.929 6.464 1.00 96.88 168 LEU A O 1
ATOM 1365 N N . SER A 1 169 ? -15.067 -3.482 8.258 1.00 96.00 169 SER A N 1
ATOM 1366 C CA . SER A 1 169 ? -14.427 -4.478 9.119 1.00 96.00 169 SER A CA 1
ATOM 1367 C C . SER A 1 169 ? -15.388 -5.007 10.177 1.00 96.00 169 SER A C 1
ATOM 1369 O O . SER A 1 169 ? -16.293 -4.304 10.608 1.00 96.00 169 SER A O 1
ATOM 1371 N N . HIS A 1 170 ? -15.183 -6.240 10.626 1.00 94.44 170 HIS A N 1
ATOM 1372 C CA . HIS A 1 170 ? -15.918 -6.784 11.765 1.00 94.44 170 HIS A CA 1
ATOM 1373 C C . HIS A 1 170 ? -14.968 -7.550 12.676 1.00 94.44 170 HIS A C 1
ATOM 1375 O O . HIS A 1 170 ? -14.110 -8.271 12.183 1.00 94.44 170 HIS A O 1
ATOM 1381 N N . GLU A 1 171 ? -15.114 -7.420 13.993 1.00 92.94 171 GLU A N 1
ATOM 1382 C CA . GLU A 1 171 ? -14.302 -8.151 14.970 1.00 92.94 171 GLU A CA 1
ATOM 1383 C C . GLU A 1 171 ? -15.121 -9.288 15.595 1.00 92.94 171 GLU A C 1
ATOM 1385 O O . GLU A 1 171 ? -15.902 -9.070 16.522 1.00 92.94 171 GLU A O 1
ATOM 1390 N N . TYR A 1 172 ? -14.917 -10.520 15.129 1.00 93.50 172 TYR A N 1
ATOM 1391 C CA . TYR A 1 172 ? -15.490 -11.706 15.762 1.00 93.50 172 TYR A CA 1
ATOM 1392 C C . TYR A 1 172 ? -14.680 -12.109 16.994 1.00 93.50 172 TYR A C 1
ATOM 1394 O O . TYR A 1 172 ? -13.450 -12.077 16.979 1.00 93.50 172 TYR A O 1
ATOM 1402 N N . PHE A 1 173 ? -15.371 -12.558 18.046 1.00 92.62 173 PHE A N 1
ATOM 1403 C CA . PHE A 1 173 ? -14.753 -13.056 19.286 1.00 92.62 173 PHE A CA 1
ATOM 1404 C C . PHE A 1 173 ? -13.842 -12.031 19.980 1.00 92.62 173 PHE A C 1
ATOM 1406 O O . PHE A 1 173 ? -12.831 -12.383 20.586 1.00 92.62 173 PHE A O 1
ATOM 1413 N N . LYS A 1 174 ? -14.207 -10.748 19.915 1.00 85.88 174 LYS A N 1
ATOM 1414 C CA . LYS A 1 174 ? -13.475 -9.664 20.576 1.00 85.88 174 LYS A CA 1
ATOM 1415 C C . LYS A 1 174 ? -13.209 -9.979 22.054 1.00 85.88 174 LYS A C 1
ATOM 1417 O O . LYS A 1 174 ? -14.120 -10.348 22.796 1.00 85.88 174 LYS A O 1
ATOM 1422 N N . GLY A 1 175 ? -11.952 -9.836 22.474 1.00 83.62 175 GLY A N 1
ATOM 1423 C CA . GLY A 1 175 ? -11.512 -10.116 23.846 1.00 83.62 175 GLY A CA 1
ATOM 1424 C C . GLY A 1 175 ? -11.372 -11.604 24.196 1.00 83.62 175 GLY A C 1
ATOM 1425 O O . GLY A 1 175 ? -11.136 -11.933 25.357 1.00 83.62 175 GLY A O 1
ATOM 1426 N N . LYS A 1 176 ? -11.527 -12.518 23.230 1.00 88.88 176 LYS A N 1
ATOM 1427 C CA . LYS A 1 176 ? -11.177 -13.937 23.389 1.00 88.88 176 LYS A CA 1
ATOM 1428 C C . LYS A 1 176 ? -9.728 -14.181 22.967 1.00 88.88 176 LYS A C 1
ATOM 1430 O O . LYS A 1 176 ? -9.103 -13.327 22.348 1.00 88.88 176 LYS A O 1
ATOM 1435 N N . LEU A 1 177 ? -9.212 -15.368 23.301 1.00 88.56 177 LEU A N 1
ATOM 1436 C CA . LEU A 1 177 ? -7.850 -15.789 22.954 1.00 88.56 177 LEU A CA 1
ATOM 1437 C C . LEU A 1 177 ? -7.582 -15.672 21.449 1.00 88.56 177 LEU A C 1
ATOM 1439 O O . LEU A 1 177 ? -6.526 -15.191 21.059 1.00 88.56 177 LEU A O 1
ATOM 1443 N N . ILE A 1 178 ? -8.550 -16.104 20.636 1.00 90.50 178 ILE A N 1
ATOM 1444 C CA . ILE A 1 178 ? -8.513 -16.000 19.180 1.00 90.50 178 ILE A CA 1
ATOM 1445 C C . ILE A 1 178 ? -9.604 -15.021 18.759 1.00 90.50 178 ILE A C 1
ATOM 1447 O O . ILE A 1 178 ? -10.789 -15.297 18.951 1.00 90.50 178 ILE A O 1
ATOM 1451 N N . GLN A 1 179 ? -9.199 -13.899 18.175 1.00 93.62 179 GLN A N 1
ATOM 1452 C CA . GLN A 1 179 ? -10.087 -12.932 17.535 1.00 93.62 179 GLN A CA 1
ATOM 1453 C C . GLN A 1 179 ? -9.902 -13.014 16.018 1.00 93.62 179 GLN A C 1
ATOM 1455 O O . GLN A 1 179 ? -8.778 -13.124 15.531 1.00 93.62 179 GLN A O 1
ATOM 1460 N N . VAL A 1 180 ? -10.999 -12.937 15.264 1.00 94.94 180 VAL A N 1
ATOM 1461 C CA . VAL A 1 180 ? -10.964 -12.963 13.795 1.00 94.94 180 VAL A CA 1
ATOM 1462 C C . VAL A 1 180 ? -11.539 -11.664 13.257 1.00 94.94 180 VAL A C 1
ATOM 1464 O O . VAL A 1 180 ? -12.677 -11.313 13.561 1.00 94.94 180 VAL A O 1
ATOM 1467 N N . THR A 1 181 ? -10.760 -10.967 12.439 1.00 95.38 181 THR A N 1
ATOM 1468 C CA . THR A 1 181 ? -11.127 -9.677 11.861 1.00 95.38 181 THR A CA 1
ATOM 1469 C C . THR A 1 181 ? -11.073 -9.750 10.336 1.00 95.38 181 THR A C 1
ATOM 1471 O O . THR A 1 181 ? -10.012 -9.513 9.750 1.00 95.38 181 THR A O 1
ATOM 1474 N N . PRO A 1 182 ? -12.180 -10.096 9.654 1.00 96.12 182 PRO A N 1
ATOM 1475 C CA . PRO A 1 182 ? -12.305 -9.810 8.237 1.00 96.12 182 PRO A CA 1
ATOM 1476 C C . PRO A 1 182 ? -12.459 -8.306 8.005 1.00 96.12 182 PRO A C 1
ATOM 1478 O O . PRO A 1 182 ? -13.131 -7.595 8.758 1.00 96.12 182 PRO A O 1
ATOM 1481 N N . SER A 1 183 ? -11.864 -7.833 6.921 1.00 95.94 183 SER A N 1
ATOM 1482 C CA . SER A 1 183 ? -12.001 -6.463 6.452 1.00 95.94 183 SER A CA 1
ATOM 1483 C C . SER A 1 183 ? -11.947 -6.391 4.934 1.00 95.94 183 SER A C 1
ATOM 1485 O O . SER A 1 183 ? -11.269 -7.189 4.294 1.00 95.94 183 SER A O 1
ATOM 1487 N N . LEU A 1 184 ? -12.625 -5.402 4.370 1.00 96.38 184 LEU A N 1
ATOM 1488 C CA . LEU A 1 184 ? -12.580 -5.052 2.960 1.00 96.38 184 LEU A CA 1
ATOM 1489 C C . LEU A 1 184 ? -12.207 -3.581 2.849 1.00 96.38 184 LEU A C 1
ATOM 1491 O O . LEU A 1 184 ? -12.883 -2.734 3.430 1.00 96.38 184 LEU A O 1
ATOM 1495 N N . VAL A 1 185 ? -11.165 -3.276 2.085 1.00 94.81 185 VAL A N 1
ATOM 1496 C CA . VAL A 1 185 ? -10.793 -1.896 1.768 1.00 94.81 185 VAL A CA 1
ATOM 1497 C C . VAL A 1 185 ? -10.973 -1.666 0.279 1.00 94.81 185 VAL A C 1
ATOM 1499 O O . VAL A 1 185 ? -10.479 -2.445 -0.523 1.00 94.81 185 VAL A O 1
ATOM 1502 N N . THR A 1 186 ? -11.676 -0.608 -0.107 1.00 94.31 186 THR A N 1
ATOM 1503 C CA . THR A 1 186 ? -11.776 -0.169 -1.504 1.00 94.31 186 THR A CA 1
ATOM 1504 C C . THR A 1 186 ? -11.205 1.232 -1.624 1.00 94.31 186 THR A C 1
ATOM 1506 O O . THR A 1 186 ? -11.615 2.128 -0.886 1.00 94.31 186 THR A O 1
ATOM 1509 N N . GLY A 1 187 ? -10.250 1.413 -2.530 1.00 90.81 187 GLY A N 1
ATOM 1510 C CA . GLY A 1 187 ? -9.623 2.693 -2.829 1.00 90.81 187 GLY A CA 1
ATOM 1511 C C . GLY A 1 187 ? -10.175 3.312 -4.108 1.00 90.81 187 GLY A C 1
ATOM 1512 O O . GLY A 1 187 ? -10.319 2.641 -5.127 1.00 90.81 187 GLY A O 1
ATOM 1513 N N . TYR A 1 188 ? -10.447 4.610 -4.063 1.00 89.06 188 TYR A N 1
ATOM 1514 C CA . TYR A 1 188 ? -10.661 5.463 -5.222 1.00 89.06 188 TYR A CA 1
ATOM 1515 C C . TYR A 1 188 ? -9.560 6.515 -5.243 1.00 89.06 188 TYR A C 1
ATOM 1517 O O . TYR A 1 188 ? -9.368 7.239 -4.266 1.00 89.06 188 TYR A O 1
ATOM 1525 N N . GLN A 1 189 ? -8.831 6.605 -6.345 1.00 84.56 189 GLN A N 1
ATOM 1526 C CA . GLN A 1 189 ? -7.735 7.549 -6.491 1.00 84.56 189 GLN A CA 1
ATOM 1527 C C . GLN A 1 189 ? -8.060 8.571 -7.566 1.00 84.56 189 GLN A C 1
ATOM 1529 O O . GLN A 1 189 ? -8.584 8.223 -8.620 1.00 84.56 189 GLN A O 1
ATOM 1534 N N . ASP A 1 190 ? -7.725 9.821 -7.276 1.00 79.19 190 ASP A N 1
ATOM 1535 C CA . ASP A 1 190 ? -7.763 10.947 -8.193 1.00 79.19 190 ASP A CA 1
ATOM 1536 C C . ASP A 1 190 ? -6.359 11.547 -8.270 1.00 79.19 190 ASP A C 1
ATOM 1538 O O . ASP A 1 190 ? -5.789 11.993 -7.266 1.00 79.19 190 ASP A O 1
ATOM 1542 N N . VAL A 1 191 ? -5.774 11.484 -9.460 1.00 73.62 191 VAL A N 1
ATOM 1543 C CA . VAL A 1 191 ? -4.490 12.095 -9.771 1.00 73.62 191 VAL A CA 1
ATOM 1544 C C . VAL A 1 191 ? -4.791 13.394 -10.497 1.00 73.62 191 VAL A C 1
ATOM 1546 O O . VAL A 1 191 ? -5.215 13.405 -11.655 1.00 73.62 191 VAL A O 1
ATOM 1549 N N . ASN A 1 192 ? -4.545 14.496 -9.801 1.00 65.31 192 ASN A N 1
ATOM 1550 C CA . ASN A 1 192 ? -4.658 15.833 -10.346 1.00 65.31 192 ASN A CA 1
ATOM 1551 C C . ASN A 1 192 ? -3.453 16.096 -11.254 1.00 65.31 192 ASN A C 1
ATOM 1553 O O . ASN A 1 192 ? -2.519 16.748 -10.825 1.00 65.31 192 ASN A O 1
ATOM 1557 N N . ASP A 1 193 ? -3.444 15.520 -12.455 1.00 62.03 193 ASP A N 1
ATOM 1558 C CA . ASP A 1 193 ? -2.526 15.846 -13.552 1.00 62.03 193 ASP A CA 1
ATOM 1559 C C . ASP A 1 193 ? -3.308 16.626 -14.618 1.00 62.03 193 ASP A C 1
ATOM 1561 O O . ASP A 1 193 ? -4.419 16.241 -14.984 1.00 62.03 193 ASP A O 1
ATOM 1565 N N . ASN A 1 194 ? -2.736 17.713 -15.130 1.00 55.28 194 ASN A N 1
ATOM 1566 C CA . ASN A 1 194 ? -3.349 18.552 -16.157 1.00 55.28 194 ASN A CA 1
ATOM 1567 C C . ASN A 1 194 ? -3.533 17.844 -17.509 1.00 55.28 194 ASN A C 1
ATOM 1569 O O . ASN A 1 194 ? -4.331 18.328 -18.310 1.00 55.28 194 ASN A O 1
ATOM 1573 N N . VAL A 1 195 ? -2.824 16.736 -17.756 1.00 55.25 195 VAL A N 1
ATOM 1574 C CA . VAL A 1 195 ? -2.895 15.983 -19.019 1.00 55.25 195 VAL A CA 1
ATOM 1575 C C . VAL A 1 195 ? -3.921 14.854 -18.930 1.00 55.25 195 VAL A C 1
ATOM 1577 O O . VAL A 1 195 ? -4.946 14.898 -19.604 1.00 55.25 195 VAL A O 1
ATOM 1580 N N . ASP A 1 196 ? -3.693 13.870 -18.058 1.00 56.75 196 ASP A N 1
ATOM 1581 C CA . ASP A 1 196 ? -4.491 12.640 -18.084 1.00 56.75 196 ASP A CA 1
ATOM 1582 C C . ASP A 1 196 ? -5.679 12.629 -17.103 1.00 56.75 196 ASP A C 1
ATOM 1584 O O . ASP A 1 196 ? -6.590 11.812 -17.269 1.00 56.75 196 ASP A O 1
ATOM 1588 N N . ARG A 1 197 ? -5.674 13.489 -16.064 1.00 64.06 197 ARG A N 1
ATOM 1589 C CA . ARG A 1 197 ? -6.712 13.579 -15.004 1.00 64.06 197 ARG A CA 1
ATOM 1590 C C . ARG A 1 197 ? -7.251 12.208 -14.564 1.00 64.06 197 ARG A C 1
ATOM 1592 O O . ARG A 1 197 ? -8.468 11.978 -14.523 1.00 64.06 197 ARG A O 1
ATOM 1599 N N . LYS A 1 198 ? -6.338 11.258 -14.324 1.00 68.75 198 LYS A N 1
ATOM 1600 C CA . LYS A 1 198 ? -6.696 9.854 -14.093 1.00 68.75 198 LYS A CA 1
ATOM 1601 C C . LYS A 1 198 ? -7.431 9.724 -12.771 1.00 68.75 198 LYS A C 1
ATOM 1603 O O . LYS A 1 198 ? -6.937 10.142 -11.727 1.00 68.75 198 LYS A O 1
ATOM 1608 N N . LYS A 1 199 ? -8.587 9.073 -12.827 1.00 74.94 199 LYS A N 1
ATOM 1609 C CA . LYS A 1 199 ? -9.404 8.794 -11.655 1.00 74.94 199 LYS A CA 1
ATOM 1610 C C . LYS A 1 199 ? -10.122 7.467 -11.791 1.00 74.94 199 LYS A C 1
ATOM 1612 O O . LYS A 1 199 ? -10.518 7.093 -12.893 1.00 74.94 199 LYS A O 1
ATOM 1617 N N . GLY A 1 200 ? -10.298 6.771 -10.681 1.00 77.88 200 GLY A N 1
ATOM 1618 C CA . GLY A 1 200 ? -10.986 5.489 -10.679 1.00 77.88 200 GLY A CA 1
ATOM 1619 C C . GLY A 1 200 ? -10.730 4.684 -9.420 1.00 77.88 200 GLY A C 1
ATOM 1620 O O . GLY A 1 200 ? -10.026 5.119 -8.507 1.00 77.88 200 GLY A O 1
ATOM 1621 N N . VAL A 1 201 ? -11.305 3.484 -9.390 1.00 82.62 201 VAL A N 1
ATOM 1622 C CA . VAL A 1 201 ? -11.015 2.507 -8.341 1.00 82.62 201 VAL A CA 1
ATOM 1623 C C . VAL A 1 201 ? -9.558 2.074 -8.498 1.00 82.62 201 VAL A C 1
ATOM 1625 O O . VAL A 1 201 ? -9.182 1.512 -9.529 1.00 82.62 201 VAL A O 1
ATOM 1628 N N . SER A 1 202 ? -8.728 2.375 -7.501 1.00 81.25 202 SER A N 1
ATOM 1629 C CA . SER A 1 202 ? -7.317 1.985 -7.484 1.00 81.25 202 SER A CA 1
ATOM 1630 C C . SER A 1 202 ? -7.194 0.498 -7.175 1.00 81.25 202 SER A C 1
ATOM 1632 O O . SER A 1 202 ? -6.612 -0.267 -7.948 1.00 81.25 202 SER A O 1
ATOM 1634 N N . ASP A 1 203 ? -7.808 0.084 -6.069 1.00 83.75 203 ASP A N 1
ATOM 1635 C CA . ASP A 1 203 ? -7.644 -1.238 -5.485 1.00 83.75 203 ASP A CA 1
ATOM 1636 C C . ASP A 1 203 ? -8.871 -1.684 -4.682 1.00 83.75 203 ASP A C 1
ATOM 1638 O O . ASP A 1 203 ? -9.584 -0.873 -4.087 1.00 83.75 203 ASP A O 1
ATOM 1642 N N . VAL A 1 204 ? -9.086 -2.998 -4.648 1.00 90.25 204 VAL A N 1
ATOM 1643 C CA . VAL A 1 204 ? -10.025 -3.679 -3.753 1.00 90.25 204 VAL A CA 1
ATOM 1644 C C . VAL A 1 204 ? -9.243 -4.732 -2.983 1.00 90.25 204 VAL A C 1
ATOM 1646 O O . VAL A 1 204 ? -8.690 -5.657 -3.573 1.00 90.25 204 VAL A O 1
ATOM 1649 N N . SER A 1 205 ? -9.193 -4.585 -1.667 1.00 92.38 205 SER A N 1
ATOM 1650 C CA . SER A 1 205 ? -8.266 -5.302 -0.801 1.00 92.38 205 SER A CA 1
ATOM 1651 C C . SER A 1 205 ? -9.000 -5.997 0.350 1.00 92.38 205 SER A C 1
ATOM 1653 O O . SER A 1 205 ? -9.139 -5.410 1.431 1.00 92.38 205 SER A O 1
ATOM 1655 N N . PRO A 1 206 ? -9.537 -7.215 0.153 1.00 94.62 206 PRO A N 1
ATOM 1656 C CA . PRO A 1 206 ? -10.008 -8.037 1.258 1.00 94.62 206 PRO A CA 1
ATOM 1657 C C . PRO A 1 206 ? -8.848 -8.600 2.084 1.00 94.62 206 PRO A C 1
ATOM 1659 O O . PRO A 1 206 ? -7.790 -8.982 1.581 1.00 94.62 206 PRO A O 1
ATOM 1662 N N . ARG A 1 207 ? -9.088 -8.696 3.387 1.00 94.44 207 ARG A N 1
ATOM 1663 C CA . ARG A 1 207 ? -8.144 -9.193 4.381 1.00 94.44 207 ARG A CA 1
ATOM 1664 C C . ARG A 1 207 ? -8.882 -9.989 5.442 1.00 94.44 207 ARG A C 1
ATOM 1666 O O . ARG A 1 207 ? -9.962 -9.594 5.871 1.00 94.44 207 ARG A O 1
ATOM 1673 N N . ILE A 1 208 ? -8.270 -11.071 5.904 1.00 95.62 208 ILE A N 1
ATOM 1674 C CA . ILE A 1 208 ? -8.699 -11.814 7.089 1.00 95.62 208 ILE A CA 1
ATOM 1675 C C . ILE A 1 208 ? -7.515 -11.866 8.045 1.00 95.62 208 ILE A C 1
ATOM 1677 O O . ILE A 1 208 ? -6.460 -12.390 7.697 1.00 95.62 208 ILE A O 1
ATOM 1681 N N . GLN A 1 209 ? -7.691 -11.311 9.242 1.00 94.06 209 GLN A N 1
ATOM 1682 C CA . GLN A 1 209 ? -6.682 -11.299 10.297 1.00 94.06 209 GLN A CA 1
ATOM 1683 C C . GLN A 1 209 ? -7.123 -12.181 11.469 1.00 94.06 209 GLN A C 1
ATOM 1685 O O . GLN A 1 209 ? -8.221 -12.022 11.993 1.00 94.06 209 GLN A O 1
ATOM 1690 N N . PHE A 1 210 ? -6.246 -13.080 11.898 1.00 94.50 210 PHE A N 1
ATOM 1691 C CA . PHE A 1 210 ? -6.361 -13.887 13.104 1.00 94.50 210 PHE A CA 1
ATOM 1692 C C . PHE A 1 210 ? -5.434 -13.299 14.163 1.00 94.50 210 PHE A C 1
ATOM 1694 O O . PHE A 1 210 ? -4.225 -13.236 13.958 1.00 94.50 210 PHE A O 1
ATOM 1701 N N . ASN A 1 211 ? -5.998 -12.864 15.283 1.00 91.62 211 ASN A N 1
ATOM 1702 C CA . ASN A 1 211 ? -5.265 -12.314 16.416 1.00 91.62 211 ASN A CA 1
ATOM 1703 C C . ASN A 1 211 ? -5.216 -13.346 17.537 1.00 91.62 211 ASN A C 1
ATOM 1705 O O . ASN A 1 211 ? -6.264 -13.809 17.988 1.00 91.62 211 ASN A O 1
ATOM 1709 N N . LEU A 1 212 ? -4.007 -13.669 17.984 1.00 91.25 212 LEU A N 1
ATOM 1710 C CA . LEU A 1 212 ? -3.715 -14.476 19.158 1.00 91.25 212 LEU A CA 1
ATOM 1711 C C . LEU A 1 212 ? -3.010 -13.577 20.178 1.00 91.25 212 LEU A C 1
ATOM 1713 O O . LEU A 1 212 ? -1.786 -13.456 20.166 1.00 91.25 212 LEU A O 1
ATOM 1717 N N . GLN A 1 213 ? -3.797 -12.932 21.042 1.00 85.44 213 GLN A N 1
ATOM 1718 C CA . GLN A 1 213 ? -3.314 -11.868 21.934 1.00 85.44 213 GLN A CA 1
ATOM 1719 C C . GLN A 1 213 ? -2.579 -10.772 21.138 1.00 85.44 213 GLN A C 1
ATOM 1721 O O . GLN A 1 213 ? -3.190 -10.131 20.283 1.00 85.44 213 GLN A O 1
ATOM 1726 N N . ASP A 1 214 ? -1.287 -10.581 21.396 1.00 86.44 214 ASP A N 1
ATOM 1727 C CA . ASP A 1 214 ? -0.453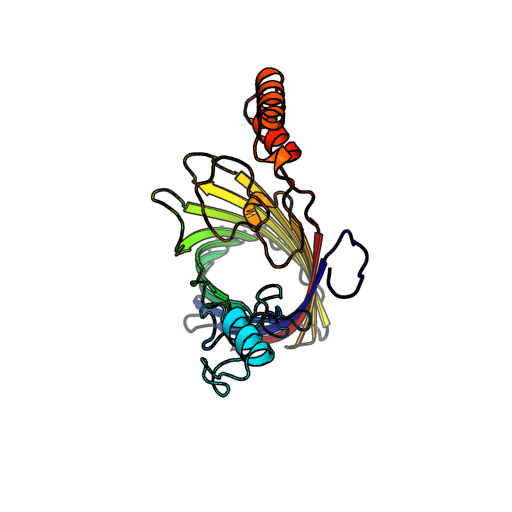 -9.575 20.741 1.00 86.44 214 ASP A CA 1
ATOM 1728 C C . ASP A 1 214 ? 0.116 -10.057 19.397 1.00 86.44 214 ASP A C 1
ATOM 1730 O O . ASP A 1 214 ? 0.593 -9.249 18.603 1.00 86.44 214 ASP A O 1
ATOM 1734 N N . PHE A 1 215 ? 0.062 -11.360 19.105 1.00 90.38 215 PHE A N 1
ATOM 1735 C CA . PHE A 1 215 ? 0.478 -11.908 17.816 1.00 90.38 215 PHE A CA 1
ATOM 1736 C C . PHE A 1 215 ? -0.678 -11.917 16.822 1.00 90.38 215 PHE A C 1
ATOM 1738 O O . PHE A 1 215 ? -1.840 -12.095 17.188 1.00 90.38 215 PHE A O 1
ATOM 1745 N N . PHE A 1 216 ? -0.364 -11.790 15.537 1.00 91.12 216 PHE A N 1
ATOM 1746 C CA . PHE A 1 216 ? -1.355 -11.940 14.485 1.00 91.12 216 PHE A CA 1
ATOM 1747 C C . PHE A 1 216 ? -0.811 -12.642 13.247 1.00 91.12 216 PHE A C 1
ATOM 1749 O O . PHE A 1 216 ? 0.370 -12.565 12.911 1.00 91.12 216 PHE A O 1
ATOM 1756 N N . PHE A 1 217 ? -1.723 -13.289 12.536 1.00 92.56 217 PHE A N 1
ATOM 1757 C CA . PHE A 1 217 ? -1.530 -13.779 11.181 1.00 92.56 217 PHE A CA 1
ATOM 1758 C C . PHE A 1 217 ? -2.618 -13.181 10.296 1.00 92.56 217 PHE A C 1
ATOM 1760 O O . PHE A 1 217 ? -3.790 -13.207 10.662 1.00 92.56 217 PHE A O 1
ATOM 1767 N N . ALA A 1 218 ? -2.262 -12.630 9.142 1.00 92.06 218 ALA A N 1
ATOM 1768 C CA . ALA A 1 218 ? -3.226 -12.091 8.197 1.00 92.06 218 ALA A CA 1
ATOM 1769 C C . ALA A 1 218 ? -2.968 -12.600 6.784 1.00 92.06 218 ALA A C 1
ATOM 1771 O O . ALA A 1 218 ? -1.836 -12.605 6.301 1.00 92.06 218 ALA A O 1
ATOM 1772 N N . VAL A 1 219 ? -4.057 -12.975 6.123 1.00 92.19 219 VAL A N 1
ATOM 1773 C CA . VAL A 1 219 ? -4.094 -13.248 4.690 1.00 92.19 219 VAL A CA 1
ATOM 1774 C C . VAL A 1 219 ? -4.748 -12.055 4.028 1.00 92.19 219 VAL A C 1
ATOM 1776 O O . VAL A 1 219 ? -5.841 -11.638 4.420 1.00 92.19 219 VAL A O 1
ATOM 1779 N N . ASN A 1 220 ? -4.084 -11.513 3.022 1.00 90.75 220 ASN A N 1
ATOM 1780 C CA . ASN A 1 220 ? -4.572 -10.369 2.285 1.00 90.75 220 ASN A CA 1
ATOM 1781 C C . ASN A 1 220 ? -4.519 -10.686 0.804 1.00 90.75 220 ASN A C 1
ATOM 1783 O O . ASN A 1 220 ? -3.587 -11.326 0.311 1.00 90.75 220 ASN A O 1
ATOM 1787 N N . TRP A 1 221 ? -5.511 -10.178 0.101 1.00 89.56 221 TRP A N 1
ATOM 1788 C CA . TRP A 1 221 ? -5.518 -10.148 -1.340 1.00 89.56 221 TRP A CA 1
ATOM 1789 C C . TRP A 1 221 ? -5.811 -8.720 -1.761 1.00 89.56 221 TRP A C 1
ATOM 1791 O O . TRP A 1 221 ? -6.671 -8.071 -1.175 1.00 89.56 221 TRP A O 1
ATOM 1801 N N . MET A 1 222 ? -5.083 -8.220 -2.747 1.00 85.12 222 MET A N 1
ATOM 1802 C CA . MET A 1 222 ? -5.331 -6.923 -3.355 1.00 85.12 222 MET A CA 1
ATOM 1803 C C . MET A 1 222 ? -5.573 -7.127 -4.839 1.00 85.12 222 MET A C 1
ATOM 1805 O O . MET A 1 222 ? -4.712 -7.628 -5.559 1.00 85.12 222 MET A O 1
ATOM 1809 N N . TYR A 1 223 ? -6.739 -6.694 -5.293 1.00 85.19 223 TYR A N 1
ATOM 1810 C CA . TYR A 1 223 ? -7.069 -6.578 -6.697 1.00 85.19 223 TYR A CA 1
ATOM 1811 C C . TYR A 1 223 ? -6.849 -5.137 -7.157 1.00 85.19 223 TYR A C 1
ATOM 1813 O O . TYR A 1 223 ? -7.575 -4.230 -6.752 1.00 85.19 223 TYR A O 1
ATOM 1821 N N . ARG A 1 224 ? -5.856 -4.922 -8.020 1.00 73.69 224 ARG A N 1
ATOM 1822 C CA . ARG A 1 224 ? -5.576 -3.640 -8.675 1.00 73.69 224 ARG A CA 1
ATOM 1823 C C . ARG A 1 224 ? -6.551 -3.450 -9.835 1.00 73.69 224 ARG A C 1
ATOM 1825 O O . ARG A 1 224 ? -6.330 -3.965 -10.931 1.00 73.69 224 ARG A O 1
ATOM 1832 N N . ALA A 1 225 ? -7.640 -2.724 -9.591 1.00 73.00 225 ALA A N 1
ATOM 1833 C CA . ALA A 1 225 ? -8.649 -2.459 -10.614 1.00 73.00 225 ALA A CA 1
ATOM 1834 C C . ALA A 1 225 ? -8.082 -1.586 -11.744 1.00 73.00 225 ALA A C 1
ATOM 1836 O O . ALA A 1 225 ? -8.330 -1.866 -12.916 1.00 73.00 225 ALA A O 1
ATOM 1837 N N . THR A 1 226 ? -7.255 -0.599 -11.386 1.00 68.75 226 THR A N 1
ATOM 1838 C CA . THR A 1 226 ? -6.604 0.309 -12.338 1.00 68.75 226 THR A CA 1
ATOM 1839 C C . THR A 1 226 ? -5.092 0.375 -12.062 1.00 68.75 226 THR A C 1
ATOM 1841 O O . THR A 1 226 ? -4.646 1.272 -11.345 1.00 68.75 226 THR A O 1
ATOM 1844 N N . PRO A 1 227 ? -4.273 -0.545 -12.616 1.00 62.34 227 PRO A N 1
ATOM 1845 C CA . PRO A 1 227 ? -2.832 -0.629 -12.326 1.00 62.34 227 PRO A CA 1
ATOM 1846 C C . PRO A 1 227 ? -2.063 0.677 -12.563 1.00 62.34 227 PRO A C 1
ATOM 1848 O O . PRO A 1 227 ? -1.196 1.051 -11.779 1.00 62.34 227 PRO A O 1
ATOM 1851 N N . SER A 1 228 ? -2.461 1.454 -13.574 1.00 58.28 228 SER A N 1
ATOM 1852 C CA . SER A 1 228 ? -1.839 2.747 -13.883 1.00 58.28 228 SER A CA 1
ATOM 1853 C C . SER A 1 228 ? -1.993 3.811 -12.785 1.00 58.28 228 SER A C 1
ATOM 1855 O O . SER A 1 228 ? -1.312 4.832 -12.853 1.00 58.28 228 SER A O 1
ATOM 1857 N N . LEU A 1 229 ? -2.893 3.620 -11.810 1.00 65.25 229 LEU A N 1
ATOM 1858 C CA . LEU A 1 229 ? -3.022 4.488 -10.631 1.00 65.25 229 LEU A CA 1
ATOM 1859 C C . LEU A 1 229 ? -2.084 4.066 -9.484 1.00 65.25 229 LEU A C 1
ATOM 1861 O O . LEU A 1 229 ? -1.807 4.884 -8.610 1.00 65.25 229 LEU A O 1
ATOM 1865 N N . VAL A 1 230 ? -1.600 2.820 -9.483 1.00 59.75 230 VAL A N 1
ATOM 1866 C CA . VAL A 1 230 ? -0.893 2.195 -8.351 1.00 59.75 230 VAL A CA 1
ATOM 1867 C C . VAL A 1 230 ? 0.608 2.015 -8.624 1.00 59.75 230 VAL A C 1
ATOM 1869 O O . VAL A 1 230 ? 1.410 2.221 -7.715 1.00 59.75 230 VAL A O 1
ATOM 1872 N N . ASP A 1 231 ? 0.997 1.701 -9.864 1.00 51.25 231 ASP A N 1
ATOM 1873 C CA . ASP A 1 231 ? 2.333 1.155 -10.173 1.00 51.25 231 ASP A CA 1
ATOM 1874 C C . ASP A 1 231 ? 3.374 2.192 -10.638 1.00 51.25 231 ASP A C 1
ATOM 1876 O O . ASP A 1 231 ? 4.559 1.887 -10.751 1.00 51.25 231 ASP A O 1
ATOM 1880 N N . ASN A 1 232 ? 2.978 3.447 -10.864 1.00 49.62 232 ASN A N 1
ATOM 1881 C CA . ASN A 1 232 ? 3.877 4.452 -11.439 1.00 49.62 232 ASN A CA 1
ATOM 1882 C C . ASN A 1 232 ? 4.616 5.235 -10.352 1.00 49.62 232 ASN A C 1
ATOM 1884 O O . ASN A 1 232 ? 4.103 6.186 -9.762 1.00 49.62 232 ASN A O 1
ATOM 1888 N N . GLN A 1 233 ? 5.840 4.790 -10.066 1.00 40.41 233 GLN A N 1
ATOM 1889 C CA . GLN A 1 233 ? 6.701 5.336 -9.017 1.00 40.41 233 GLN A CA 1
ATOM 1890 C C . GLN A 1 233 ? 7.502 6.577 -9.454 1.00 40.41 233 GLN A C 1
ATOM 1892 O O . GLN A 1 233 ? 7.929 7.336 -8.587 1.00 40.41 233 GLN A O 1
ATOM 1897 N N . TYR A 1 234 ? 7.649 6.831 -10.758 1.00 37.91 234 TYR A N 1
ATOM 1898 C CA . TYR A 1 234 ? 8.408 7.962 -11.296 1.00 37.91 234 TYR A CA 1
ATOM 1899 C C . TYR A 1 234 ? 7.654 8.603 -12.473 1.00 37.91 234 TYR A C 1
ATOM 1901 O O . TYR A 1 234 ? 7.193 7.901 -13.365 1.00 37.91 234 TYR A O 1
ATOM 1909 N N . ALA A 1 235 ? 7.563 9.935 -12.475 1.00 34.25 235 ALA A N 1
ATOM 1910 C CA . ALA A 1 235 ? 6.994 10.779 -13.534 1.00 34.25 235 ALA A CA 1
ATOM 1911 C C . ALA A 1 235 ? 5.461 10.741 -13.713 1.00 34.25 235 ALA A C 1
ATOM 1913 O O . ALA A 1 235 ? 4.912 10.140 -14.630 1.00 34.25 235 ALA A O 1
ATOM 1914 N N . THR A 1 236 ? 4.748 11.529 -12.917 1.00 34.62 236 THR A N 1
ATOM 1915 C CA . THR A 1 236 ? 3.682 12.357 -13.506 1.00 34.62 236 THR A CA 1
ATOM 1916 C C . THR A 1 236 ? 4.349 13.692 -13.922 1.00 34.62 236 THR A C 1
ATOM 1918 O O . THR A 1 236 ? 5.235 14.170 -13.206 1.00 34.62 236 THR A O 1
ATOM 1921 N N . PRO A 1 237 ? 4.027 14.332 -15.066 1.00 35.50 237 PRO A N 1
ATOM 1922 C CA . PRO A 1 237 ? 2.920 14.066 -15.974 1.00 35.50 237 PRO A CA 1
ATOM 1923 C C . PRO A 1 237 ? 3.402 13.213 -17.152 1.00 35.50 237 PRO A C 1
ATOM 1925 O O . PRO A 1 237 ? 4.532 13.376 -17.612 1.00 35.50 237 PRO A O 1
ATOM 1928 N N . SER A 1 238 ? 2.572 12.323 -17.682 1.00 35.50 238 SER A N 1
ATOM 1929 C CA . SER A 1 238 ? 2.968 11.564 -18.873 1.00 35.50 238 SER A CA 1
ATOM 1930 C C . SER A 1 238 ? 1.770 11.319 -19.773 1.00 35.50 238 SER A C 1
ATOM 1932 O O . SER A 1 238 ? 0.885 10.551 -19.423 1.00 35.50 238 SER A O 1
ATOM 1934 N N . SER A 1 239 ? 1.760 11.938 -20.949 1.00 27.47 239 SER A N 1
ATOM 1935 C CA . SER A 1 239 ? 0.822 11.582 -22.009 1.00 27.47 239 SER A CA 1
ATOM 1936 C C . SER A 1 239 ? 1.036 10.122 -22.426 1.00 27.47 239 SER A C 1
ATOM 1938 O O . SER A 1 239 ? 2.129 9.773 -22.878 1.00 27.47 239 SER A O 1
ATOM 1940 N N . GLY A 1 240 ? -0.004 9.297 -22.332 1.00 35.38 240 GLY A N 1
ATOM 1941 C CA . GLY A 1 240 ? 0.036 7.899 -22.771 1.00 35.38 240 GLY A CA 1
ATOM 1942 C C . GLY A 1 240 ? 0.400 6.909 -21.664 1.00 35.38 240 GLY A C 1
ATOM 1943 O O . GLY A 1 240 ? 0.906 7.261 -20.598 1.00 35.38 240 GLY A O 1
ATOM 1944 N N . VAL A 1 241 ? 0.048 5.643 -21.891 1.00 41.25 241 VAL A N 1
ATOM 1945 C CA . VAL A 1 241 ? 0.299 4.560 -20.939 1.00 41.25 241 VAL A CA 1
ATOM 1946 C C . VAL A 1 241 ? 1.795 4.387 -20.707 1.00 41.25 241 VAL A C 1
ATOM 1948 O O . VAL A 1 241 ? 2.586 4.328 -21.646 1.00 41.25 241 VAL A O 1
ATOM 1951 N N . TYR A 1 242 ? 2.153 4.294 -19.429 1.00 48.53 242 TYR A N 1
ATOM 1952 C CA . TYR A 1 242 ? 3.501 4.012 -18.979 1.00 48.53 242 TYR A CA 1
ATOM 1953 C C . TYR A 1 242 ? 4.011 2.714 -19.618 1.00 48.53 242 TYR A C 1
ATOM 1955 O O . TYR A 1 242 ? 3.339 1.680 -19.526 1.00 48.53 242 TYR A O 1
ATOM 1963 N N . PRO A 1 243 ? 5.207 2.736 -20.225 1.00 39.66 243 PRO A N 1
ATOM 1964 C CA . PRO A 1 243 ? 6.029 1.548 -20.283 1.00 39.66 243 PRO A CA 1
ATOM 1965 C C . PRO A 1 243 ? 6.134 1.026 -18.844 1.00 39.66 243 PRO A C 1
ATOM 1967 O O . PRO A 1 243 ? 6.538 1.774 -17.958 1.00 39.66 243 PRO A O 1
ATOM 1970 N N . ASP A 1 244 ? 5.729 -0.214 -18.595 1.00 40.31 244 ASP A N 1
ATOM 1971 C CA . ASP A 1 244 ? 6.137 -0.960 -17.415 1.00 40.31 244 ASP A CA 1
ATOM 1972 C C . ASP A 1 244 ? 7.675 -0.986 -17.350 1.00 40.31 244 ASP A C 1
ATOM 1974 O O . ASP A 1 244 ? 8.345 -1.814 -17.960 1.00 40.31 244 ASP A O 1
ATOM 1978 N N . THR A 1 245 ? 8.264 0.032 -16.722 1.00 40.12 245 THR A N 1
ATOM 1979 C CA . THR A 1 245 ? 9.704 0.097 -16.451 1.00 40.12 245 THR A CA 1
ATOM 1980 C C . THR A 1 245 ? 10.019 -0.539 -15.108 1.00 40.12 245 THR A C 1
ATOM 1982 O O . THR A 1 245 ? 11.096 -0.303 -14.552 1.00 40.12 245 THR A O 1
ATOM 1985 N N . ASN A 1 246 ? 9.066 -1.274 -14.534 1.00 40.16 246 ASN A N 1
ATOM 1986 C CA . ASN A 1 246 ? 9.254 -1.928 -13.270 1.00 40.16 246 ASN A CA 1
ATOM 1987 C C . ASN A 1 246 ? 10.276 -3.050 -13.449 1.00 40.16 246 ASN A C 1
ATOM 1989 O O . ASN A 1 246 ? 9.980 -4.155 -13.891 1.00 40.16 246 ASN A O 1
ATOM 1993 N N . GLN A 1 247 ? 11.515 -2.762 -13.058 1.00 39.62 247 GLN A N 1
ATOM 1994 C CA . GLN A 1 247 ? 12.611 -3.727 -13.095 1.00 39.62 247 GLN A CA 1
ATOM 1995 C C . GLN A 1 247 ? 12.316 -4.986 -12.254 1.00 39.62 247 GLN A C 1
ATOM 1997 O O . GLN A 1 247 ? 13.052 -5.961 -12.362 1.00 39.62 247 GLN A O 1
ATOM 2002 N N . THR A 1 248 ? 11.262 -4.969 -11.422 1.00 38.53 248 THR A N 1
ATOM 2003 C CA . THR A 1 248 ? 10.854 -6.075 -10.544 1.00 38.53 248 THR A CA 1
ATOM 2004 C C . THR A 1 248 ? 9.916 -7.098 -11.200 1.00 38.53 248 THR A C 1
ATOM 2006 O O . THR A 1 248 ? 9.746 -8.178 -10.641 1.00 38.53 248 THR A O 1
ATOM 2009 N N . ASP A 1 249 ? 9.309 -6.825 -12.366 1.00 39.25 249 ASP A N 1
ATOM 2010 C CA . ASP A 1 249 ? 8.308 -7.743 -12.947 1.00 39.25 249 ASP A CA 1
ATOM 2011 C C . ASP A 1 249 ? 8.717 -8.469 -14.233 1.00 39.25 249 ASP A C 1
ATOM 2013 O O . ASP A 1 249 ? 7.950 -9.311 -14.722 1.00 39.25 249 ASP A O 1
ATOM 2017 N N . ASP A 1 250 ? 9.939 -8.234 -14.726 1.00 40.34 250 ASP A N 1
ATOM 2018 C CA . ASP A 1 250 ? 10.517 -8.917 -15.891 1.00 40.34 250 ASP A CA 1
ATOM 2019 C C . ASP A 1 250 ? 9.648 -8.793 -17.172 1.00 40.34 250 ASP A C 1
ATOM 2021 O O . ASP A 1 250 ? 9.808 -9.577 -18.118 1.00 40.34 250 ASP A O 1
ATOM 2025 N N . ARG A 1 251 ? 8.704 -7.838 -17.233 1.00 43.69 251 ARG A N 1
ATOM 2026 C CA . ARG A 1 251 ? 7.843 -7.607 -18.402 1.00 43.69 251 ARG A CA 1
ATOM 2027 C C . ARG A 1 251 ? 8.487 -6.571 -19.307 1.00 43.69 251 ARG A C 1
ATOM 2029 O O . ARG A 1 251 ? 8.754 -5.441 -18.923 1.00 43.69 251 ARG A O 1
ATOM 2036 N N . THR A 1 252 ? 8.746 -6.957 -20.553 1.00 44.78 252 THR A N 1
ATOM 2037 C CA . THR A 1 252 ? 9.190 -6.005 -21.572 1.00 44.78 252 THR A CA 1
ATOM 2038 C C . THR A 1 252 ? 7.974 -5.328 -22.175 1.00 44.78 252 THR A C 1
ATOM 2040 O O . THR A 1 252 ? 7.039 -5.987 -22.634 1.00 44.78 252 THR A O 1
ATOM 2043 N N . VAL A 1 253 ? 8.006 -4.004 -22.187 1.00 49.16 253 VAL A N 1
ATOM 2044 C CA . VAL A 1 253 ? 6.953 -3.182 -22.766 1.00 49.16 253 VAL A CA 1
ATOM 2045 C C . VAL A 1 253 ? 6.803 -3.501 -24.236 1.00 49.16 253 VAL A C 1
ATOM 2047 O O . VAL A 1 253 ? 7.797 -3.451 -24.950 1.00 49.16 253 VAL A O 1
ATOM 2050 N N . ASP A 1 254 ? 5.580 -3.787 -24.693 1.00 52.88 254 ASP A N 1
ATOM 2051 C CA . ASP A 1 254 ? 5.286 -3.866 -26.126 1.00 52.88 254 ASP A CA 1
ATOM 2052 C C . ASP A 1 254 ? 5.335 -2.444 -26.713 1.00 52.88 254 ASP A C 1
ATOM 2054 O O . ASP A 1 254 ? 4.384 -1.672 -26.529 1.00 52.88 254 ASP A O 1
ATOM 2058 N N . PRO A 1 255 ? 6.418 -2.055 -27.413 1.00 53.94 255 PRO A N 1
ATOM 2059 C CA . PRO A 1 255 ? 6.608 -0.673 -27.842 1.00 53.94 255 PRO A CA 1
ATOM 2060 C C . PRO A 1 255 ? 5.563 -0.260 -28.885 1.00 53.94 255 PRO A C 1
ATOM 2062 O O . PRO A 1 255 ? 5.263 0.925 -29.017 1.00 53.94 255 PRO A O 1
ATOM 2065 N N . SER A 1 256 ? 4.969 -1.234 -29.590 1.00 56.41 256 SER A N 1
ATOM 2066 C CA . SER A 1 256 ? 3.971 -1.016 -30.644 1.00 56.41 256 SER A CA 1
ATOM 2067 C C . SER A 1 256 ? 2.601 -0.574 -30.120 1.00 56.41 256 SER A C 1
ATOM 2069 O O . SER A 1 256 ? 1.783 -0.061 -30.884 1.00 56.41 256 SER A O 1
ATOM 2071 N N . LYS A 1 257 ? 2.354 -0.745 -28.814 1.00 54.16 257 LYS A N 1
ATOM 2072 C CA . LYS A 1 257 ? 1.134 -0.297 -28.120 1.00 54.16 257 LYS A CA 1
ATOM 2073 C C . LYS A 1 257 ? 1.295 1.055 -27.430 1.00 54.16 257 LYS A C 1
ATOM 2075 O O . LYS A 1 257 ? 0.319 1.609 -26.938 1.00 54.16 257 LYS A O 1
ATOM 2080 N N . VAL A 1 258 ? 2.516 1.586 -27.402 1.00 54.56 258 VAL A N 1
ATOM 2081 C CA . VAL A 1 258 ? 2.845 2.876 -26.779 1.00 54.56 258 VAL A CA 1
ATOM 2082 C C . VAL A 1 258 ? 3.216 3.908 -27.846 1.00 54.56 258 VAL A C 1
ATOM 2084 O O . VAL A 1 258 ? 2.830 5.072 -27.752 1.00 54.56 258 VAL A O 1
ATOM 2087 N N . HIS A 1 259 ? 3.885 3.484 -28.921 1.00 55.44 259 HIS A N 1
ATOM 2088 C CA . HIS A 1 259 ? 4.364 4.356 -29.991 1.00 55.44 259 HIS A CA 1
ATOM 2089 C C . HIS A 1 259 ? 4.103 3.757 -31.384 1.00 55.44 259 HIS A C 1
ATOM 2091 O O . HIS A 1 259 ? 3.957 2.547 -31.543 1.00 55.44 259 HIS A O 1
ATOM 2097 N N . GLY A 1 260 ? 4.076 4.618 -32.408 1.00 60.44 260 GLY A N 1
ATOM 2098 C CA . GLY A 1 260 ? 4.007 4.223 -33.819 1.00 60.44 260 GLY A CA 1
ATOM 2099 C C . GLY A 1 260 ? 2.644 4.428 -34.490 1.00 60.44 260 GLY A C 1
ATOM 2100 O O . GLY A 1 260 ? 1.617 4.604 -33.838 1.00 60.44 260 GLY A O 1
ATOM 2101 N N . TYR A 1 261 ? 2.648 4.382 -35.825 1.00 67.12 261 TYR A N 1
ATOM 2102 C CA . TYR A 1 261 ? 1.480 4.680 -36.666 1.00 67.12 261 TYR A CA 1
ATOM 2103 C C . TYR A 1 261 ? 0.292 3.738 -36.433 1.00 67.12 261 TYR A C 1
ATOM 2105 O O . TYR A 1 261 ? -0.860 4.141 -36.559 1.00 67.12 261 TYR A O 1
ATOM 2113 N N . THR A 1 262 ? 0.554 2.481 -36.074 1.00 69.00 262 THR A N 1
ATOM 2114 C CA . THR A 1 262 ? -0.487 1.499 -35.740 1.00 69.00 262 THR A CA 1
ATOM 2115 C C . THR A 1 262 ? -1.200 1.849 -34.439 1.00 69.00 262 THR A C 1
ATOM 2117 O O . THR A 1 262 ? -2.425 1.789 -34.388 1.00 69.00 262 THR A O 1
ATOM 2120 N N . ASN A 1 263 ? -0.459 2.265 -33.409 1.00 67.44 263 ASN A N 1
ATOM 2121 C CA . ASN A 1 263 ? -1.033 2.764 -32.161 1.00 67.44 263 ASN A CA 1
ATOM 2122 C C . ASN A 1 263 ? -1.898 4.003 -32.418 1.00 67.44 263 ASN A C 1
ATOM 2124 O O . ASN A 1 263 ? -3.049 4.049 -32.000 1.00 67.44 263 ASN A O 1
ATOM 2128 N N . GLU A 1 264 ? -1.378 4.969 -33.174 1.00 70.25 264 GLU A N 1
ATOM 2129 C CA . GLU A 1 264 ? -2.096 6.201 -33.507 1.00 70.25 264 GLU A CA 1
ATOM 2130 C C . GLU A 1 264 ? -3.385 5.930 -34.299 1.00 70.25 264 GLU A C 1
ATOM 2132 O O . GLU A 1 264 ? -4.436 6.482 -33.980 1.00 70.25 264 GLU A O 1
ATOM 2137 N N . ALA A 1 265 ? -3.354 5.007 -35.265 1.00 78.81 265 ALA A N 1
ATOM 2138 C CA . ALA A 1 265 ? -4.544 4.588 -36.003 1.00 78.81 265 ALA A CA 1
ATOM 2139 C C . ALA A 1 265 ? -5.612 3.955 -35.092 1.00 78.81 265 ALA A C 1
ATOM 2141 O O . ALA A 1 265 ? -6.799 4.249 -35.241 1.00 78.81 265 ALA A O 1
ATOM 2142 N N . VAL A 1 266 ? -5.204 3.121 -34.130 1.00 78.88 266 VAL A N 1
ATOM 2143 C CA . VAL A 1 266 ? -6.123 2.491 -33.169 1.00 78.88 266 VAL A CA 1
ATOM 2144 C C . VAL A 1 266 ? -6.692 3.518 -32.188 1.00 78.88 266 VAL A C 1
ATOM 2146 O O . VAL A 1 266 ? -7.901 3.527 -31.969 1.00 78.88 266 VAL A O 1
ATOM 2149 N N . ILE A 1 267 ? -5.873 4.425 -31.646 1.00 78.94 267 ILE A N 1
ATOM 2150 C CA . ILE A 1 267 ? -6.341 5.522 -30.780 1.00 78.94 267 ILE A CA 1
ATOM 2151 C C . ILE A 1 267 ? -7.335 6.409 -31.530 1.00 78.94 267 ILE A C 1
ATOM 2153 O O . ILE A 1 267 ? -8.394 6.731 -30.991 1.00 78.94 267 ILE A O 1
ATOM 2157 N N . ASN A 1 268 ? -7.031 6.774 -32.778 1.00 81.81 268 ASN A N 1
ATOM 2158 C CA . ASN A 1 268 ? -7.913 7.591 -33.607 1.00 81.81 268 ASN A CA 1
ATOM 2159 C C . ASN A 1 268 ? -9.234 6.873 -33.888 1.00 81.81 268 ASN A C 1
ATOM 2161 O O . ASN A 1 268 ? -10.294 7.493 -33.801 1.00 81.81 268 ASN A O 1
ATOM 2165 N N . ALA A 1 269 ? -9.197 5.565 -34.154 1.00 86.94 269 ALA A N 1
ATOM 2166 C CA . ALA A 1 269 ? -10.403 4.762 -34.316 1.00 86.94 269 ALA A CA 1
ATOM 2167 C C . ALA A 1 269 ? -11.233 4.734 -33.024 1.00 86.94 269 ALA A C 1
ATOM 2169 O O . ALA A 1 269 ? -12.419 5.055 -33.056 1.00 86.94 269 ALA A O 1
ATOM 2170 N N . ILE A 1 270 ? -10.621 4.431 -31.875 1.00 84.12 270 ILE A N 1
ATOM 2171 C CA . ILE A 1 270 ? -11.316 4.431 -30.581 1.00 84.12 270 ILE A CA 1
ATOM 2172 C C . ILE A 1 270 ? -11.922 5.809 -30.301 1.00 84.12 270 ILE A C 1
ATOM 2174 O O . ILE A 1 270 ? -13.092 5.894 -29.944 1.00 84.12 270 ILE A O 1
ATOM 2178 N N . THR A 1 271 ? -11.172 6.887 -30.512 1.00 83.88 271 THR A N 1
ATOM 2179 C CA . THR A 1 271 ? -11.642 8.260 -30.272 1.00 83.88 271 THR A CA 1
ATOM 2180 C C . THR A 1 271 ? -12.809 8.632 -31.190 1.00 83.88 271 THR A C 1
ATOM 2182 O O . THR A 1 271 ? -13.766 9.251 -30.738 1.00 83.88 271 THR A O 1
ATOM 2185 N N . THR A 1 272 ? -12.768 8.210 -32.457 1.00 89.75 272 THR A N 1
ATOM 2186 C CA . THR A 1 272 ? -13.805 8.511 -33.462 1.00 89.75 272 THR A CA 1
ATOM 2187 C C . THR A 1 272 ? -15.090 7.716 -33.236 1.00 89.75 272 THR A C 1
ATOM 2189 O O . THR A 1 272 ? -16.182 8.242 -33.438 1.00 89.75 272 THR A O 1
ATOM 2192 N N . TYR A 1 273 ? -14.976 6.447 -32.835 1.00 90.00 273 TYR A N 1
ATOM 2193 C CA . TYR A 1 273 ? -16.119 5.533 -32.727 1.00 90.00 273 TYR A CA 1
ATOM 2194 C C . TYR A 1 273 ? -16.665 5.379 -31.304 1.00 90.00 273 TYR A C 1
ATOM 2196 O O . TYR A 1 273 ? -17.692 4.727 -31.111 1.00 90.00 273 TYR A O 1
ATOM 2204 N N . SER A 1 274 ? -16.011 5.960 -30.299 1.00 89.38 274 SER A N 1
ATOM 2205 C CA . SER A 1 274 ? -16.503 5.898 -28.925 1.00 89.38 274 SER A CA 1
ATOM 2206 C C . SER A 1 274 ? -17.683 6.845 -28.699 1.00 89.38 274 SER A C 1
ATOM 2208 O O . SER A 1 274 ? -17.673 7.979 -29.172 1.00 89.38 274 SER A O 1
ATOM 2210 N N . PRO A 1 275 ? -18.685 6.429 -27.906 1.00 86.19 275 PRO A N 1
ATOM 2211 C CA . PRO A 1 275 ? -19.891 7.220 -27.665 1.00 86.19 275 PRO A CA 1
ATOM 2212 C C . PRO A 1 275 ? -19.641 8.497 -26.847 1.00 86.19 275 PRO A C 1
ATOM 2214 O O . PRO A 1 275 ? -20.477 9.397 -26.853 1.00 86.19 275 PRO A O 1
ATOM 2217 N N . ASN A 1 276 ? -18.535 8.573 -26.102 1.00 85.25 276 ASN A N 1
ATOM 2218 C CA . ASN A 1 276 ? -18.092 9.768 -25.385 1.00 85.25 276 ASN A CA 1
ATOM 2219 C C . ASN A 1 276 ? -16.609 9.653 -24.990 1.00 85.25 276 ASN A C 1
ATOM 2221 O O . ASN A 1 276 ? -16.012 8.577 -25.063 1.00 85.25 276 ASN A O 1
ATOM 2225 N N . GLU A 1 277 ? -16.044 10.762 -24.509 1.00 71.44 277 GLU A N 1
ATOM 2226 C CA . GLU A 1 277 ? -14.648 10.872 -24.068 1.00 71.44 277 GLU A CA 1
ATOM 2227 C C . GLU A 1 277 ? -14.289 9.903 -22.928 1.00 71.44 277 GLU A C 1
ATOM 2229 O O . GLU A 1 277 ? -13.177 9.380 -22.889 1.00 71.44 277 GLU A O 1
ATOM 2234 N N . PHE A 1 278 ? -15.220 9.607 -22.013 1.00 71.12 278 PHE A N 1
ATOM 2235 C CA . PHE A 1 278 ? -14.957 8.683 -20.905 1.00 71.12 278 PHE A CA 1
ATOM 2236 C C . PHE A 1 278 ? -14.761 7.249 -21.398 1.00 71.12 278 PHE A C 1
ATOM 2238 O O . PHE A 1 278 ? -13.832 6.577 -20.959 1.00 71.12 278 PHE A O 1
ATOM 2245 N N . VAL A 1 279 ? -15.611 6.807 -22.328 1.00 74.69 279 VAL A N 1
ATOM 2246 C CA . VAL A 1 279 ? -15.520 5.481 -22.950 1.00 74.69 279 VAL A CA 1
ATOM 2247 C C . VAL A 1 279 ? -14.297 5.401 -23.860 1.00 74.69 279 VAL A C 1
ATOM 2249 O O . VAL A 1 279 ? -13.569 4.415 -23.799 1.00 74.69 279 VAL A O 1
ATOM 2252 N N . ALA A 1 280 ? -14.014 6.455 -24.634 1.00 73.81 280 ALA A N 1
ATOM 2253 C CA . ALA A 1 280 ? -12.808 6.528 -25.458 1.00 73.81 280 ALA A CA 1
ATOM 2254 C C . ALA A 1 280 ? -11.544 6.356 -24.612 1.00 73.81 280 ALA A C 1
ATOM 2256 O O . ALA A 1 280 ? -10.678 5.545 -24.934 1.00 73.81 280 ALA A O 1
ATOM 2257 N N . ARG A 1 281 ? -11.465 7.080 -23.491 1.00 68.31 281 ARG A N 1
ATOM 2258 C CA . ARG A 1 281 ? -10.322 7.026 -22.580 1.00 68.31 281 ARG A CA 1
ATOM 2259 C C . ARG A 1 281 ? -10.152 5.649 -21.946 1.00 68.31 281 ARG A C 1
ATOM 2261 O O . ARG A 1 281 ? -9.028 5.162 -21.895 1.00 68.31 281 ARG A O 1
ATOM 2268 N N . ASP A 1 282 ? -11.236 5.022 -21.492 1.00 70.00 282 ASP A N 1
ATOM 2269 C CA . ASP A 1 282 ? -11.185 3.680 -20.896 1.00 70.00 282 ASP A CA 1
ATOM 2270 C C . ASP A 1 282 ? -10.730 2.623 -21.915 1.00 70.00 282 ASP A C 1
ATOM 2272 O O . ASP A 1 282 ? -9.860 1.804 -21.626 1.00 70.00 282 ASP A O 1
ATOM 2276 N N . LEU A 1 283 ? -11.229 2.698 -23.152 1.00 73.88 283 LEU A N 1
ATOM 2277 C CA . LEU A 1 283 ? -10.841 1.793 -24.235 1.00 73.88 283 LEU A CA 1
ATOM 2278 C C . LEU A 1 283 ? -9.385 1.988 -24.678 1.00 73.88 283 LEU A C 1
ATOM 2280 O O . LEU A 1 283 ? -8.677 0.999 -24.877 1.00 73.88 283 LEU A O 1
ATOM 2284 N N . ILE A 1 284 ? -8.916 3.236 -24.798 1.00 72.69 284 ILE A N 1
ATOM 2285 C CA . ILE A 1 284 ? -7.503 3.541 -25.077 1.00 72.69 284 ILE A CA 1
ATOM 2286 C C . ILE A 1 284 ? -6.629 2.988 -23.951 1.00 72.69 284 ILE A C 1
ATOM 2288 O O . ILE A 1 284 ? -5.658 2.282 -24.214 1.00 72.69 284 ILE A O 1
ATOM 2292 N N . GLN A 1 285 ? -7.002 3.242 -22.695 1.00 66.69 285 GLN A N 1
ATOM 2293 C CA . GLN A 1 285 ? -6.281 2.733 -21.535 1.00 66.69 285 GLN A CA 1
ATOM 2294 C C . GLN A 1 285 ? -6.253 1.202 -21.517 1.00 66.69 285 GLN A C 1
ATOM 2296 O O . GLN A 1 285 ? -5.206 0.624 -21.246 1.00 66.69 285 GLN A O 1
ATOM 2301 N N . HIS A 1 286 ? -7.360 0.535 -21.845 1.00 71.19 286 HIS A N 1
ATOM 2302 C CA . HIS A 1 286 ? -7.424 -0.920 -21.934 1.00 71.19 286 HIS A CA 1
ATOM 2303 C C . HIS A 1 286 ? -6.502 -1.469 -23.030 1.00 71.19 286 HIS A C 1
ATOM 2305 O O . HIS A 1 286 ? -5.692 -2.354 -22.756 1.00 71.19 286 HIS A O 1
ATOM 2311 N N . TYR A 1 287 ? -6.579 -0.910 -24.242 1.00 71.62 287 TYR A N 1
ATOM 2312 C CA . TYR A 1 287 ? -5.754 -1.298 -25.389 1.00 71.62 287 TYR A CA 1
ATOM 2313 C C . TYR A 1 287 ? -4.254 -1.139 -25.111 1.00 71.62 287 TYR A C 1
ATOM 2315 O O . TYR A 1 287 ? -3.461 -2.035 -25.414 1.00 71.62 287 TYR A O 1
ATOM 2323 N N . GLN A 1 288 ? -3.877 -0.011 -24.511 1.00 63.00 288 GLN A N 1
ATOM 2324 C CA . GLN A 1 288 ? -2.485 0.325 -24.236 1.00 63.00 288 GLN A CA 1
ATOM 2325 C C . GLN A 1 288 ? -1.962 -0.299 -22.932 1.00 63.00 288 GLN A C 1
ATOM 2327 O O . GLN A 1 288 ? -0.749 -0.403 -22.753 1.00 63.00 288 GLN A O 1
ATOM 2332 N N . SER A 1 289 ? -2.839 -0.741 -22.019 1.00 56.94 289 SER A N 1
ATOM 2333 C CA . SER A 1 289 ? -2.424 -1.380 -20.766 1.00 56.94 289 SER A CA 1
ATOM 2334 C C . SER A 1 289 ? -1.743 -2.723 -21.012 1.00 56.94 289 SER A C 1
ATOM 2336 O O . SER A 1 289 ? -2.229 -3.591 -21.743 1.00 56.94 289 SER A O 1
ATOM 2338 N N . GLN A 1 290 ? -0.616 -2.936 -20.340 1.00 52.41 290 GLN A N 1
ATOM 2339 C CA . GLN A 1 290 ? -0.037 -4.268 -20.249 1.00 52.41 290 GLN A CA 1
ATOM 2340 C C . GLN A 1 290 ? -0.861 -5.098 -19.271 1.00 52.41 290 GLN A C 1
ATOM 2342 O O . GLN A 1 290 ? -1.321 -4.602 -18.242 1.00 52.41 290 GLN A O 1
ATOM 2347 N N . HIS A 1 291 ? -1.075 -6.372 -19.603 1.00 53.31 291 HIS A N 1
ATOM 2348 C CA . HIS A 1 291 ? -1.837 -7.305 -18.773 1.00 53.31 291 HIS A CA 1
ATOM 2349 C C . HIS A 1 291 ? -0.998 -7.732 -17.563 1.00 53.31 291 HIS A C 1
ATOM 2351 O O . HIS A 1 291 ? -0.558 -8.876 -17.469 1.00 53.31 291 HIS A O 1
ATOM 2357 N N . ILE A 1 292 ? -0.712 -6.788 -16.667 1.00 56.44 292 ILE A N 1
ATOM 2358 C CA . ILE A 1 292 ? -0.009 -7.002 -15.401 1.00 56.44 292 ILE A CA 1
ATOM 2359 C C . ILE A 1 292 ? -0.902 -7.842 -14.486 1.00 56.44 292 ILE A C 1
ATOM 2361 O O . ILE A 1 292 ? -2.128 -7.715 -14.518 1.00 56.44 292 ILE A O 1
ATOM 2365 N N . VAL A 1 293 ? -0.295 -8.728 -13.688 1.00 57.41 293 VAL A N 1
ATOM 2366 C CA . VAL A 1 293 ? -0.993 -9.486 -12.639 1.00 57.41 293 VAL A CA 1
ATOM 2367 C C . VAL A 1 293 ? -1.783 -8.506 -11.774 1.00 57.41 293 VAL A C 1
ATOM 2369 O O . VAL A 1 293 ? -1.201 -7.674 -11.089 1.00 57.41 293 VAL A O 1
ATOM 2372 N N . ARG A 1 294 ? -3.114 -8.562 -11.798 1.00 69.25 294 ARG A N 1
ATOM 2373 C CA . ARG A 1 294 ? -3.943 -7.608 -11.039 1.00 69.25 294 ARG A CA 1
ATOM 2374 C C . ARG A 1 294 ? -4.160 -8.045 -9.597 1.00 69.25 294 ARG A C 1
ATOM 2376 O O . ARG A 1 294 ? -4.373 -7.192 -8.745 1.00 69.25 294 ARG A O 1
ATOM 2383 N N . GLY A 1 295 ? -4.103 -9.350 -9.336 1.00 71.44 295 GLY A N 1
ATOM 2384 C CA . GLY A 1 295 ? -4.270 -9.939 -8.011 1.00 71.44 295 GLY A CA 1
ATOM 2385 C C . GLY A 1 295 ? -2.931 -10.194 -7.325 1.00 71.44 295 GLY A C 1
ATOM 2386 O O . GLY A 1 295 ? -2.120 -10.969 -7.823 1.00 71.44 295 GLY A O 1
ATOM 2387 N N . ILE A 1 296 ? -2.722 -9.580 -6.166 1.00 75.50 296 ILE A N 1
ATOM 2388 C CA . ILE A 1 296 ? -1.538 -9.795 -5.332 1.00 75.50 296 ILE A CA 1
ATOM 2389 C C . ILE A 1 296 ? -1.984 -10.418 -4.016 1.00 75.50 296 ILE A C 1
ATOM 2391 O O . ILE A 1 296 ? -2.854 -9.870 -3.339 1.00 75.50 296 ILE A O 1
ATOM 2395 N N . TYR A 1 297 ? -1.379 -11.543 -3.648 1.00 81.62 297 TYR A N 1
ATOM 2396 C CA . TYR A 1 297 ? -1.532 -12.131 -2.325 1.00 81.62 297 TYR A CA 1
ATOM 2397 C C . TYR A 1 297 ? -0.383 -11.683 -1.443 1.00 81.62 297 TYR A C 1
ATOM 2399 O O . TYR A 1 297 ? 0.778 -11.760 -1.843 1.00 81.62 297 TYR A O 1
ATOM 2407 N N . PHE A 1 298 ? -0.703 -11.234 -0.233 1.00 82.44 298 PHE A N 1
ATOM 2408 C CA . PHE A 1 298 ? 0.311 -10.971 0.772 1.00 82.44 298 PHE A CA 1
ATOM 2409 C C . PHE A 1 298 ? -0.073 -11.536 2.130 1.00 82.44 298 PHE A C 1
ATOM 2411 O O . PHE A 1 298 ? -1.200 -11.386 2.611 1.00 82.44 298 PHE A O 1
ATOM 2418 N N . PHE A 1 299 ? 0.896 -12.195 2.749 1.00 87.12 299 PHE A N 1
ATOM 2419 C CA . PHE A 1 299 ? 0.754 -12.831 4.049 1.00 87.12 299 PHE A CA 1
ATOM 2420 C C . PHE A 1 299 ? 1.529 -12.022 5.075 1.00 87.12 299 PHE A C 1
ATOM 2422 O O . PHE A 1 299 ? 2.702 -11.727 4.862 1.00 87.12 299 PHE A O 1
ATOM 2429 N N . ASN A 1 300 ? 0.887 -11.674 6.187 1.00 85.00 300 ASN A N 1
ATOM 2430 C CA . ASN A 1 300 ? 1.542 -10.998 7.298 1.00 85.00 300 ASN A CA 1
ATOM 2431 C C . ASN A 1 300 ? 1.553 -11.919 8.512 1.00 85.00 300 ASN A C 1
ATOM 2433 O O . ASN A 1 300 ? 0.497 -12.347 8.970 1.00 85.00 300 ASN A O 1
ATOM 2437 N N . VAL A 1 301 ? 2.729 -12.172 9.068 1.00 88.31 301 VAL A N 1
ATOM 2438 C CA . VAL A 1 301 ? 2.874 -12.679 10.439 1.00 88.31 301 VAL A CA 1
ATOM 2439 C C . VAL A 1 301 ? 3.410 -11.534 11.271 1.00 88.31 301 VAL A C 1
ATOM 2441 O O . VAL A 1 301 ? 4.319 -10.843 10.815 1.00 88.31 301 VAL A O 1
ATOM 2444 N N . GLY A 1 302 ? 2.866 -11.302 12.459 1.00 85.19 302 GLY A N 1
ATOM 2445 C CA . GLY A 1 302 ? 3.262 -10.126 13.204 1.00 85.19 302 GLY A CA 1
ATOM 2446 C C . GLY A 1 302 ? 2.955 -10.102 14.678 1.00 85.19 302 GLY A C 1
ATOM 2447 O O . GLY A 1 302 ? 2.335 -11.006 15.232 1.00 85.19 302 GLY A O 1
ATOM 2448 N N . TYR A 1 303 ? 3.420 -9.023 15.294 1.00 86.94 303 TYR A N 1
ATOM 2449 C CA . TYR A 1 303 ? 3.230 -8.705 16.699 1.00 86.94 303 TYR A CA 1
ATOM 2450 C C . TYR A 1 303 ? 2.829 -7.231 16.837 1.00 86.94 303 TYR A C 1
ATOM 2452 O O . TYR A 1 303 ? 3.353 -6.362 16.131 1.00 86.94 303 TYR A O 1
ATOM 2460 N N . SER A 1 304 ? 1.860 -6.958 17.706 1.00 81.25 304 SER A N 1
ATOM 2461 C CA . SER A 1 304 ? 1.262 -5.646 17.924 1.00 81.25 304 SER A CA 1
ATOM 2462 C C . SER A 1 304 ? 1.307 -5.286 19.400 1.00 81.25 304 SER A C 1
ATOM 2464 O O . SER A 1 304 ? 0.518 -5.805 20.181 1.00 81.25 304 SER A O 1
ATOM 2466 N N . ILE A 1 305 ? 2.140 -4.311 19.762 1.00 79.88 305 ILE A N 1
ATOM 2467 C CA . ILE A 1 305 ? 2.117 -3.726 21.109 1.00 79.88 305 ILE A CA 1
ATOM 2468 C C . ILE A 1 305 ? 1.208 -2.504 21.112 1.00 79.88 305 ILE A C 1
ATOM 2470 O O . ILE A 1 305 ? 1.321 -1.635 20.240 1.00 79.88 305 ILE A O 1
ATOM 2474 N N . ARG A 1 306 ? 0.346 -2.411 22.125 1.00 73.31 306 ARG A N 1
ATOM 2475 C CA . ARG A 1 306 ? -0.326 -1.167 22.506 1.00 73.31 306 ARG A CA 1
ATOM 2476 C C . ARG A 1 306 ? 0.273 -0.683 23.820 1.00 73.31 306 ARG A C 1
ATOM 2478 O O . ARG A 1 306 ? 0.185 -1.401 24.812 1.00 73.31 306 ARG A O 1
ATOM 2485 N N . ILE A 1 307 ? 0.907 0.488 23.784 1.00 69.25 307 ILE A N 1
ATOM 2486 C CA . ILE A 1 307 ? 1.469 1.177 24.956 1.00 69.25 307 ILE A CA 1
ATOM 2487 C C . ILE A 1 307 ? 0.584 2.375 25.263 1.00 69.25 307 ILE A C 1
ATOM 2489 O O . ILE A 1 307 ? 0.243 3.098 24.295 1.00 69.25 307 ILE A O 1
#

Foldseek 3Di:
DPPPDDDDLEAEWEWAKEKEWECDVVNQKIKMKIKTATPPQEFQPAFPQFKALDAVHDTCNVQVVVCVVPVDRPDDPVRIDGHTHRQGDWIKIKIWIWGWDQDLQFIKIWTKIWIDTPDPVDDIWIWTKIKGFGPPPVQFRKMWMKTKTDDDDAAPDFWIKIKIKIKTWHWPPPPDQKIKIKMKIWIWMFIRAPALRDTDTQKIKIKIWIDRDQKIKMKMKIFGPQPQRPQDNHDPPDDFDDQCPNSNPPDGQPVCCGDDPNVVVVLVVLCVPPPDPVSSSVVNSVSSDDSPSRMYIYMYIYGYDYD

Radius of gyration: 23.06 Å; Cα contacts (8 Å, |Δi|>4): 662; chains: 1; bounding box: 70×43×63 Å

Solvent-accessible surface area (backbone atoms only — not comparable to full-atom values): 16345 Å² total; per-residue (Å²): 115,85,86,79,64,73,92,61,77,56,49,84,45,45,28,45,32,45,34,42,36,40,56,37,93,60,78,40,33,38,38,36,42,37,37,36,38,44,75,56,65,36,40,57,72,52,60,72,78,39,24,17,61,47,96,91,46,67,80,40,42,69,53,54,53,46,24,76,73,70,72,55,83,82,69,59,75,91,49,47,37,70,32,55,28,78,42,34,45,57,41,38,41,38,41,35,42,34,41,48,49,78,51,96,80,17,38,37,33,42,35,40,39,35,44,38,54,77,39,98,91,55,72,63,39,31,25,43,35,42,36,39,28,53,82,55,63,72,74,41,44,40,34,42,34,40,37,35,52,74,42,72,95,60,51,50,96,65,60,46,40,39,36,41,33,45,34,36,31,37,72,45,53,72,94,47,68,63,24,43,34,46,32,40,36,40,32,36,34,40,37,44,34,92,82,73,54,50,66,47,53,30,35,44,33,46,33,43,32,41,30,50,74,49,34,36,42,31,49,32,39,35,37,40,73,32,54,86,77,70,71,72,88,71,60,53,81,60,92,68,65,76,68,60,74,54,71,57,70,78,55,78,58,65,58,60,51,71,45,59,71,67,31,52,52,50,48,50,48,41,57,70,73,33,96,42,71,69,56,21,51,52,50,46,49,56,70,40,50,75,92,63,68,38,38,38,39,40,38,36,43,35,41,48,50,79,85

Organism: NCBI:txid2023197

Sequence (307 aa):
RRNNTKYTDYYEAYYLTSSVTLIGLPPQLRIGFTIMNPLVDRTNTDSDGFFQNTPGGLDQTHLVNQWMQTGELKFDPSQTKLRKEKNGLNDYLFTTASYEHTTRLGAFSVGFLFINVDDPSYLMRGYFVVGWKPPFLEYLNPQLTVNSKMLSESNGIYQGTHNVRLTLSHEYFKGKLIQVTPSLVTGYQDVNDNVDRKKGVSDVSPRIQFNLQDFFFAVNWMYRATPSLVDNQYATPSSGVYPDTNQTDDRTVDPSKVHGYTNEAVINAITTYSPNEFVARDLIQHYQSQHIVRGIYFFNVGYSIRI

pLDDT: mean 75.81, std 17.58, range [27.47, 96.88]

Mean predicted aligned error: 12.5 Å